Protein AF-A0A4Y7QBB5-F1 (afdb_monomer_lite)

InterPro domains:
  IPR055507 Domain of unknown function DUF7079 [PF23296] (6-116)

Secondary structure (DSSP, 8-state):
-PPPHHHHHHHHHHHGGGT-SS--HHHHHHHHHHHTTS---HHHHHHIIIIIIHHHHTHHHHS--------HHHHHHHHHHHHH-S-HHHHHHHHHHHHHHHGGGTHHHHHHHHHHHHHHHHHHHHHHHHHHHHHHHHHHHHHHHHTT---------PPP-----HHHHHHHHHHH-TT--------S-----------------

Organism: NCBI:txid50990

Foldseek 3Di:
DQDDPLVLQLLLLLLVLLLDLDDDPVNLCVSLVSNLVGPDDLVVSVVCSQQQRCVVRVVSVVDVDNDDPDDSVVSSVSSVCLVPDPPVPVSVVVSVVVCVVRVVSRVVSSVSSVVSNVVVVVVVVVVVVVVVVVVVVVVVVVVVVVVPDDDDDDDDDDDDDDDDDVVVVVVVVVVPDDDDPDPPDDDPDDDDDDDDDDDDDDDDD

pLDDT: mean 77.14, std 21.83, range [27.36, 97.38]

Sequence (205 aa):
MPFTPEERTAYLKLSCLFLDNEMDDIDFKAIVYRLSGVNIPIARMDDMLRYDVFPLLFINFLVTVGMDAFHEEWLIEKIEARVSSPPWFLRRVLEALVWWYFADLVRPEWEEVKRRLALRHLQVTGSDIISLWLLTFVRNYSKRWNAGTGSSSSEHKSCFVFSFDSSQVIREAATHSRTLTVLVEKSQYPPLRRIFCDWSLERLS

Radius of gyration: 26.52 Å; chains: 1; bounding box: 54×46×82 Å

Structure (mmCIF, N/CA/C/O backbone):
data_AF-A0A4Y7QBB5-F1
#
_entry.id   AF-A0A4Y7QBB5-F1
#
loop_
_atom_site.group_PDB
_atom_site.id
_atom_site.type_symbol
_atom_site.label_atom_id
_atom_site.label_alt_id
_atom_site.label_comp_id
_atom_site.label_asym_id
_atom_site.label_entity_id
_atom_site.label_seq_id
_atom_site.pdbx_PDB_ins_code
_atom_site.Cartn_x
_atom_site.Cartn_y
_atom_site.Cartn_z
_atom_site.occupancy
_atom_site.B_iso_or_equiv
_atom_site.auth_seq_id
_atom_site.auth_comp_id
_atom_site.auth_asym_id
_atom_site.auth_atom_id
_atom_site.pdbx_PDB_model_num
ATOM 1 N N . MET A 1 1 ? -8.550 15.515 -11.265 1.00 71.94 1 MET A N 1
ATOM 2 C CA . MET A 1 1 ? -8.837 15.982 -9.893 1.00 71.94 1 MET A CA 1
ATOM 3 C C . MET A 1 1 ? -7.574 15.758 -9.093 1.00 71.94 1 MET A C 1
ATOM 5 O O . MET A 1 1 ? -7.050 14.656 -9.206 1.00 71.94 1 MET A O 1
ATOM 9 N N . PRO A 1 2 ? -7.086 16.761 -8.351 1.00 87.06 2 PRO A N 1
ATOM 10 C CA . PRO A 1 2 ? -5.899 16.593 -7.523 1.00 87.06 2 PRO A CA 1
ATOM 11 C C . PRO A 1 2 ? -6.178 15.588 -6.401 1.00 87.06 2 PRO A C 1
ATOM 13 O O . PRO A 1 2 ? -7.265 15.603 -5.819 1.00 87.06 2 PRO A O 1
ATOM 16 N N . PHE A 1 3 ? -5.208 14.724 -6.099 1.00 92.25 3 PHE A N 1
ATOM 17 C CA . PHE A 1 3 ? -5.322 13.781 -4.984 1.00 92.25 3 PHE A CA 1
ATOM 18 C C . PHE A 1 3 ? -5.388 14.491 -3.639 1.00 92.25 3 PHE A C 1
ATOM 20 O O . PHE A 1 3 ? -4.714 15.501 -3.410 1.00 92.25 3 PHE A O 1
ATOM 27 N N . THR A 1 4 ? -6.150 13.904 -2.723 1.00 95.31 4 THR A N 1
ATOM 28 C CA . THR A 1 4 ? -6.144 14.325 -1.323 1.00 95.31 4 THR A CA 1
ATOM 29 C C . THR A 1 4 ? -4.771 14.057 -0.682 1.00 95.31 4 THR A C 1
ATOM 31 O O . THR A 1 4 ? -4.036 13.167 -1.124 1.00 95.31 4 THR A O 1
ATOM 34 N N . PRO A 1 5 ? -4.390 14.794 0.380 1.00 95.19 5 PRO A N 1
ATOM 35 C CA . PRO A 1 5 ? -3.139 14.536 1.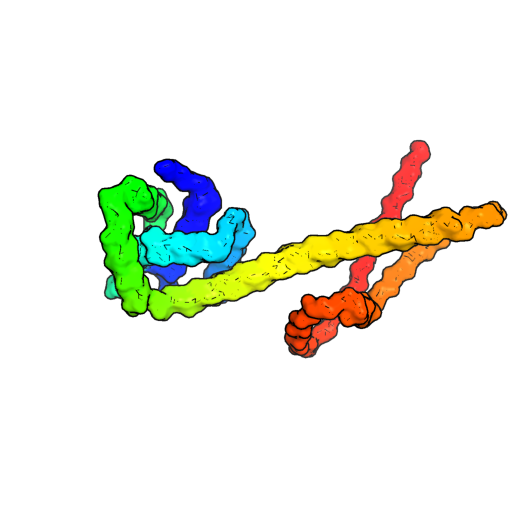101 1.00 95.19 5 PRO A CA 1
ATOM 36 C C . PRO A 1 5 ? -3.034 13.099 1.642 1.00 95.19 5 PRO A C 1
ATOM 38 O O . PRO A 1 5 ? -1.945 12.521 1.679 1.00 95.19 5 PRO A O 1
ATOM 41 N N . GLU A 1 6 ? -4.168 12.506 2.020 1.00 95.94 6 GLU A N 1
ATOM 42 C CA . GLU A 1 6 ? -4.250 11.124 2.501 1.00 95.94 6 GLU A CA 1
ATOM 43 C C . GLU A 1 6 ? -3.970 10.115 1.386 1.00 95.94 6 GLU A C 1
ATOM 45 O O . GLU A 1 6 ? -3.155 9.213 1.571 1.00 95.94 6 GLU A O 1
ATOM 50 N N . GLU A 1 7 ? -4.572 10.295 0.206 1.00 96.12 7 GLU A N 1
ATOM 51 C CA . GLU A 1 7 ? -4.303 9.443 -0.958 1.00 96.12 7 GLU A CA 1
ATOM 52 C C . GLU A 1 7 ? -2.841 9.526 -1.386 1.00 96.12 7 GLU A C 1
ATOM 54 O O . GLU A 1 7 ? -2.221 8.494 -1.629 1.00 96.12 7 GLU A O 1
ATOM 59 N N . ARG A 1 8 ? -2.258 10.734 -1.420 1.00 96.25 8 ARG A N 1
ATOM 60 C CA . ARG A 1 8 ? -0.826 10.917 -1.714 1.00 96.25 8 ARG A CA 1
ATOM 61 C C . ARG A 1 8 ? 0.042 10.138 -0.735 1.00 96.25 8 ARG A C 1
ATOM 63 O O . ARG A 1 8 ? 0.932 9.404 -1.152 1.00 96.25 8 ARG A O 1
ATOM 70 N N . THR A 1 9 ? -0.258 10.248 0.558 1.00 96.12 9 THR A N 1
ATOM 71 C CA . THR A 1 9 ? 0.455 9.500 1.599 1.00 96.12 9 THR A CA 1
ATOM 72 C C . THR A 1 9 ? 0.315 7.994 1.385 1.00 96.12 9 THR A C 1
ATOM 74 O O . THR A 1 9 ? 1.310 7.277 1.449 1.00 96.12 9 THR A O 1
ATOM 77 N N . ALA A 1 10 ? -0.889 7.506 1.085 1.00 97.06 10 ALA A N 1
ATOM 78 C CA . ALA A 1 10 ? -1.120 6.092 0.822 1.00 97.06 10 ALA A CA 1
ATOM 79 C C . ALA A 1 10 ? -0.351 5.599 -0.412 1.00 97.06 10 ALA A C 1
ATOM 81 O O . ALA A 1 10 ? 0.327 4.581 -0.311 1.00 97.06 10 ALA A O 1
ATOM 82 N N . TYR A 1 11 ? -0.364 6.332 -1.530 1.00 96.75 11 TYR A N 1
ATOM 83 C CA . TYR A 1 11 ? 0.408 5.967 -2.723 1.00 96.75 11 TYR A CA 1
ATOM 84 C C . TYR A 1 11 ? 1.905 5.852 -2.430 1.00 96.75 11 TYR A C 1
ATOM 86 O O . TYR A 1 11 ? 2.507 4.840 -2.781 1.00 96.75 11 TYR A O 1
ATOM 94 N N . LEU A 1 12 ? 2.483 6.831 -1.723 1.00 95.31 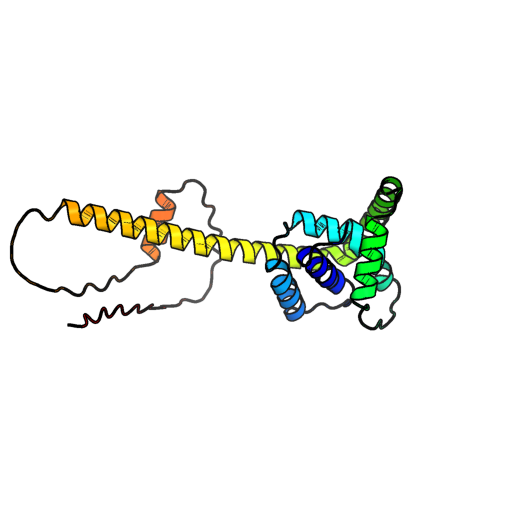12 LEU A N 1
ATOM 95 C CA . LEU A 1 12 ? 3.904 6.817 -1.361 1.00 95.31 12 LEU A CA 1
ATOM 96 C C . LEU A 1 12 ? 4.276 5.640 -0.450 1.00 95.31 12 LEU A C 1
ATOM 98 O O . LEU A 1 12 ? 5.400 5.149 -0.499 1.00 95.31 12 LEU A O 1
ATOM 102 N N . LYS A 1 13 ? 3.363 5.184 0.414 1.00 95.19 13 LYS A N 1
ATOM 103 C CA . LYS A 1 13 ? 3.627 4.034 1.296 1.00 95.19 13 LYS A CA 1
ATOM 104 C C . LYS A 1 13 ? 3.359 2.697 0.640 1.00 95.19 13 LYS A C 1
ATOM 106 O O . LYS A 1 13 ? 4.089 1.753 0.918 1.00 95.19 13 LYS A O 1
ATOM 111 N N . LEU A 1 14 ? 2.400 2.628 -0.274 1.00 96.12 14 LEU A N 1
ATOM 112 C CA . LEU A 1 14 ? 2.205 1.454 -1.116 1.00 96.12 14 LEU A CA 1
ATOM 113 C C . LEU A 1 14 ? 3.382 1.258 -2.080 1.00 96.12 14 LEU A C 1
ATOM 115 O O . LEU A 1 14 ? 3.780 0.123 -2.312 1.00 96.12 14 LEU A O 1
ATOM 119 N N . SER A 1 15 ? 3.999 2.331 -2.586 1.00 94.81 15 SER A N 1
ATOM 120 C CA . SER A 1 15 ? 5.188 2.212 -3.441 1.00 94.81 15 SER A CA 1
ATOM 121 C C . SER A 1 15 ? 6.431 1.701 -2.722 1.00 94.81 15 SER A C 1
ATOM 123 O O . SER A 1 15 ? 7.305 1.141 -3.376 1.00 94.81 15 SER A O 1
ATOM 125 N N . CYS A 1 16 ? 6.515 1.840 -1.393 1.00 92.81 16 CYS A N 1
ATOM 126 C CA . CYS A 1 16 ? 7.621 1.266 -0.621 1.00 92.81 16 CYS A CA 1
ATOM 127 C C . CYS A 1 16 ? 7.692 -0.264 -0.749 1.00 92.81 16 CYS A C 1
ATOM 129 O O . CYS A 1 16 ? 8.783 -0.807 -0.654 1.00 92.81 16 CYS A O 1
ATOM 131 N N . LEU A 1 17 ? 6.573 -0.936 -1.055 1.00 92.69 17 LEU A N 1
ATOM 132 C CA . LEU A 1 17 ? 6.527 -2.384 -1.305 1.00 92.69 17 LEU A CA 1
ATOM 133 C C . LEU A 1 17 ? 7.289 -2.820 -2.571 1.00 92.69 17 LEU A C 1
ATOM 135 O O . LEU A 1 17 ? 7.440 -4.008 -2.809 1.00 92.69 17 LEU A O 1
ATOM 139 N N . PHE A 1 18 ? 7.717 -1.872 -3.410 1.00 91.50 18 PHE A N 1
ATOM 140 C CA . PHE A 1 18 ? 8.401 -2.130 -4.683 1.00 91.50 18 PHE A CA 1
ATOM 141 C C . PHE A 1 18 ? 9.854 -1.650 -4.691 1.00 91.50 18 PHE A C 1
ATOM 143 O O . PHE A 1 18 ? 10.507 -1.714 -5.733 1.00 91.50 18 PHE A O 1
ATOM 150 N N . LEU A 1 19 ? 10.315 -1.060 -3.585 1.00 86.81 19 LEU A N 1
ATOM 151 C CA . LEU A 1 19 ? 11.674 -0.538 -3.455 1.00 86.81 19 LEU A CA 1
ATOM 152 C C . LEU A 1 19 ? 12.633 -1.585 -2.904 1.00 86.81 19 LEU A C 1
ATOM 154 O O . LEU A 1 19 ? 13.795 -1.595 -3.296 1.00 86.81 19 LEU A O 1
ATOM 158 N N . ASP A 1 20 ? 12.143 -2.445 -2.016 1.00 76.44 20 ASP A N 1
ATOM 159 C CA . ASP A 1 20 ? 12.957 -3.450 -1.356 1.00 76.44 20 ASP A CA 1
ATOM 160 C C . ASP A 1 20 ? 12.461 -4.852 -1.704 1.00 76.44 20 ASP A C 1
ATOM 162 O O . ASP A 1 20 ? 11.265 -5.133 -1.620 1.00 76.44 20 ASP A O 1
ATOM 166 N N . ASN A 1 21 ? 13.387 -5.721 -2.100 1.00 71.94 21 ASN A N 1
ATOM 167 C CA . ASN A 1 21 ? 13.100 -7.140 -2.299 1.00 71.94 21 ASN A CA 1
ATOM 168 C C . ASN A 1 21 ? 13.172 -7.916 -0.972 1.00 71.94 21 ASN A C 1
ATOM 170 O O . ASN A 1 21 ? 12.723 -9.058 -0.916 1.00 71.94 21 ASN A O 1
ATOM 174 N N . GLU A 1 22 ? 13.723 -7.318 0.089 1.00 83.50 22 GLU A N 1
ATOM 175 C CA . GLU A 1 22 ? 13.885 -7.931 1.407 1.00 83.50 22 GLU A CA 1
ATOM 176 C C . GLU A 1 22 ? 13.320 -7.013 2.498 1.00 83.50 22 GLU A C 1
ATOM 178 O O . GLU A 1 22 ? 14.046 -6.457 3.315 1.00 83.50 22 GLU A O 1
ATOM 183 N N . MET A 1 23 ? 11.993 -6.866 2.534 1.00 90.06 23 MET A N 1
ATOM 184 C CA . MET A 1 23 ? 11.341 -6.121 3.612 1.00 90.06 23 MET A CA 1
ATOM 185 C C . MET A 1 23 ? 11.526 -6.803 4.968 1.00 90.06 23 MET A C 1
ATOM 187 O O . MET A 1 23 ? 11.131 -7.961 5.159 1.00 90.06 23 MET A O 1
ATOM 191 N N . ASP A 1 24 ? 12.031 -6.052 5.944 1.00 94.00 24 ASP A N 1
ATOM 192 C CA . ASP A 1 24 ? 12.165 -6.534 7.307 1.00 94.00 24 ASP A CA 1
ATOM 193 C C . ASP A 1 24 ? 10.925 -6.230 8.172 1.00 94.00 24 ASP A C 1
ATOM 195 O O . ASP A 1 24 ? 9.936 -5.588 7.793 1.00 94.00 24 ASP A O 1
ATOM 199 N N . ASP A 1 25 ? 10.965 -6.724 9.405 1.00 95.19 25 ASP A N 1
ATOM 200 C CA . ASP A 1 25 ? 9.868 -6.587 10.353 1.00 95.19 25 ASP A CA 1
ATOM 201 C C . ASP A 1 25 ? 9.635 -5.127 10.809 1.00 95.19 25 ASP A C 1
ATOM 203 O O . ASP A 1 25 ? 8.532 -4.773 11.256 1.00 95.19 25 ASP A O 1
ATOM 207 N N . ILE A 1 26 ? 10.671 -4.286 10.715 1.00 94.62 26 ILE A N 1
ATOM 208 C CA . ILE A 1 26 ? 10.663 -2.853 11.024 1.00 94.62 26 ILE A CA 1
ATOM 209 C C . ILE A 1 26 ? 9.994 -2.091 9.876 1.00 94.62 26 ILE A C 1
ATOM 211 O O . ILE A 1 26 ? 9.126 -1.253 10.146 1.00 94.62 26 ILE A O 1
ATOM 215 N N . ASP A 1 27 ? 10.290 -2.437 8.626 1.00 93.88 27 ASP A N 1
ATOM 216 C CA . ASP A 1 27 ? 9.687 -1.859 7.426 1.00 93.88 27 ASP A CA 1
ATOM 217 C C . ASP A 1 27 ? 8.183 -2.101 7.402 1.00 93.88 27 ASP A C 1
ATOM 219 O O . ASP A 1 27 ? 7.392 -1.158 7.277 1.00 93.88 27 ASP A O 1
ATOM 223 N N . PHE A 1 28 ? 7.753 -3.342 7.654 1.00 95.25 28 PHE A N 1
ATOM 224 C CA . PHE A 1 28 ? 6.331 -3.659 7.778 1.00 95.25 28 PHE A CA 1
ATOM 225 C C . PHE A 1 28 ? 5.653 -2.821 8.864 1.00 95.25 28 PHE A C 1
ATOM 227 O O . PHE A 1 28 ? 4.558 -2.295 8.654 1.00 95.25 28 PHE A O 1
ATOM 234 N N . LYS A 1 29 ? 6.285 -2.663 10.036 1.00 95.31 29 LYS A N 1
ATOM 235 C CA . LYS A 1 29 ? 5.738 -1.824 11.116 1.00 95.31 29 LYS A CA 1
ATOM 236 C C . LYS A 1 29 ? 5.651 -0.362 10.694 1.00 95.31 29 LYS A C 1
ATOM 238 O O . LYS A 1 29 ? 4.644 0.276 10.992 1.00 95.31 29 LYS A O 1
ATOM 243 N N . ALA A 1 30 ? 6.653 0.162 9.996 1.00 94.88 30 ALA A N 1
ATOM 244 C CA . ALA A 1 30 ? 6.665 1.538 9.519 1.00 94.88 30 ALA A CA 1
ATOM 245 C C . ALA A 1 30 ? 5.570 1.790 8.469 1.00 94.88 30 ALA A C 1
ATOM 247 O O . ALA A 1 30 ? 4.848 2.787 8.570 1.00 94.88 30 ALA A O 1
ATOM 248 N N . ILE A 1 31 ? 5.394 0.880 7.505 1.00 95.69 31 ILE A N 1
ATOM 249 C CA . ILE A 1 31 ? 4.347 0.970 6.477 1.00 95.69 31 ILE A CA 1
ATOM 250 C C . ILE A 1 31 ? 2.964 0.892 7.120 1.00 95.69 31 ILE A C 1
ATOM 252 O O . ILE A 1 31 ? 2.152 1.798 6.933 1.00 95.69 31 ILE A O 1
ATOM 256 N N . VAL A 1 32 ? 2.712 -0.128 7.945 1.00 96.56 32 VAL A N 1
ATOM 257 C CA . VAL A 1 32 ? 1.440 -0.294 8.668 1.00 96.56 32 VAL A CA 1
ATOM 258 C C . VAL A 1 32 ? 1.164 0.915 9.555 1.00 96.56 32 VAL A C 1
ATOM 260 O O . VAL A 1 32 ? 0.023 1.375 9.634 1.00 96.56 32 VAL A O 1
ATOM 263 N N . TYR A 1 33 ? 2.198 1.458 10.206 1.00 95.44 33 TYR A N 1
ATOM 264 C CA . TYR A 1 33 ? 2.032 2.595 11.094 1.00 95.44 33 TYR A CA 1
ATOM 265 C C . TYR A 1 33 ? 1.494 3.820 10.361 1.00 95.44 33 TYR A C 1
ATOM 267 O O . TYR A 1 33 ? 0.576 4.480 10.851 1.00 95.44 33 TYR A O 1
ATOM 275 N N . ARG A 1 34 ? 2.061 4.101 9.185 1.00 95.19 34 ARG A N 1
ATOM 276 C CA . ARG A 1 34 ? 1.678 5.244 8.356 1.00 95.19 34 ARG A CA 1
ATOM 277 C C . ARG A 1 34 ? 0.353 5.006 7.634 1.00 95.19 34 ARG A C 1
ATOM 279 O O . ARG A 1 34 ? -0.469 5.915 7.592 1.00 95.19 34 ARG A O 1
ATOM 286 N N . LEU A 1 35 ? 0.113 3.794 7.130 1.00 96.19 35 LEU A N 1
ATOM 287 C CA . LEU A 1 35 ? -1.137 3.445 6.448 1.00 96.19 35 LEU A CA 1
ATOM 288 C C . LEU A 1 35 ? -2.343 3.440 7.387 1.00 96.19 35 LEU A C 1
ATOM 290 O O . LEU A 1 35 ? -3.425 3.831 6.976 1.00 96.19 35 LEU A O 1
ATOM 294 N N . SER A 1 36 ? -2.197 3.076 8.661 1.00 95.25 36 SER A N 1
ATOM 295 C CA . SER A 1 36 ? -3.348 3.156 9.569 1.00 95.25 36 SER A CA 1
ATOM 296 C C . SER A 1 36 ? -3.687 4.591 9.999 1.00 95.25 36 SER A C 1
ATOM 298 O O . SER A 1 36 ? -4.650 4.785 10.735 1.00 95.25 36 SER A O 1
ATOM 300 N N . GLY A 1 37 ? -2.836 5.567 9.670 1.00 93.62 37 GLY A N 1
ATOM 301 C CA . GLY A 1 37 ? -3.086 6.982 9.936 1.00 93.62 37 GLY A CA 1
ATOM 302 C C . GLY A 1 37 ? -3.953 7.644 8.866 1.00 93.62 37 GLY A C 1
ATOM 303 O O . GLY A 1 37 ? -4.459 8.735 9.107 1.00 93.62 37 GLY A O 1
ATOM 304 N N . VAL A 1 38 ? -4.129 7.003 7.705 1.00 95.00 38 VAL A N 1
ATOM 305 C CA . VAL A 1 38 ? -5.000 7.501 6.635 1.00 95.00 38 VAL A CA 1
ATOM 306 C C . VAL A 1 38 ? -6.395 6.897 6.762 1.00 95.00 38 VAL A C 1
ATOM 308 O O . VAL A 1 38 ? -6.545 5.726 7.115 1.00 95.00 38 VAL A O 1
ATOM 311 N N . ASN A 1 39 ? -7.435 7.672 6.453 1.00 94.56 39 ASN A N 1
ATOM 312 C CA . ASN A 1 39 ? -8.819 7.216 6.550 1.00 94.56 39 ASN A CA 1
ATOM 313 C C . ASN A 1 39 ? -9.267 6.534 5.246 1.00 94.56 39 ASN A C 1
ATOM 315 O O . ASN A 1 39 ? -10.267 6.903 4.629 1.00 94.56 39 ASN A O 1
ATOM 319 N N . ILE A 1 40 ? -8.490 5.545 4.797 1.00 95.69 40 ILE A N 1
ATOM 320 C CA . ILE A 1 40 ? -8.724 4.826 3.541 1.00 95.69 40 ILE A CA 1
ATOM 321 C C . ILE A 1 40 ? -9.018 3.351 3.854 1.00 95.69 40 ILE A C 1
ATOM 323 O O . ILE A 1 40 ? -8.228 2.700 4.536 1.00 95.69 40 ILE A O 1
ATOM 327 N N . PRO A 1 41 ? -10.132 2.779 3.359 1.00 95.94 41 PRO A N 1
ATOM 328 C CA . PRO A 1 41 ? -10.420 1.361 3.545 1.00 95.94 41 PRO A CA 1
ATOM 329 C C . PRO A 1 41 ? -9.353 0.467 2.901 1.00 95.94 41 PRO A C 1
ATOM 331 O O . PRO A 1 41 ? -8.900 0.746 1.792 1.00 95.94 41 PRO A O 1
ATOM 334 N N . ILE A 1 42 ? -9.042 -0.674 3.525 1.00 96.56 42 ILE A N 1
ATOM 335 C CA . ILE A 1 42 ? -8.075 -1.655 2.990 1.00 96.56 42 ILE A CA 1
ATOM 336 C C . ILE A 1 42 ? -8.431 -2.076 1.554 1.00 96.56 42 ILE A C 1
ATOM 338 O O . ILE A 1 42 ? -7.551 -2.167 0.706 1.00 96.56 42 ILE A O 1
ATOM 342 N N . ALA A 1 43 ? -9.720 -2.260 1.246 1.00 96.44 43 ALA A N 1
ATOM 343 C CA . ALA A 1 43 ? -10.175 -2.589 -0.108 1.00 96.44 43 ALA A CA 1
ATOM 344 C C . ALA A 1 43 ? -9.815 -1.503 -1.139 1.00 96.44 43 ALA A C 1
ATOM 346 O O . ALA A 1 43 ? -9.441 -1.811 -2.264 1.00 96.44 43 ALA A O 1
ATOM 347 N N . ARG A 1 44 ? -9.872 -0.224 -0.746 1.00 96.38 44 ARG A N 1
ATOM 348 C CA . ARG A 1 44 ? -9.471 0.883 -1.619 1.00 96.38 44 ARG A CA 1
ATOM 349 C C . ARG A 1 44 ? -7.954 0.926 -1.797 1.00 96.38 44 ARG A C 1
ATOM 351 O O . ARG A 1 44 ? -7.498 1.209 -2.899 1.00 96.38 44 ARG A O 1
ATOM 358 N N . MET A 1 45 ? -7.187 0.622 -0.748 1.00 97.38 45 MET A N 1
ATOM 359 C CA . MET A 1 45 ? -5.729 0.493 -0.851 1.00 97.38 45 MET A CA 1
ATOM 360 C C . MET A 1 45 ? -5.322 -0.653 -1.786 1.00 97.38 45 MET A C 1
ATOM 362 O O . MET A 1 45 ? -4.362 -0.501 -2.532 1.00 97.38 45 MET A O 1
ATOM 366 N N . ASP A 1 46 ? -6.067 -1.761 -1.786 1.00 96.56 46 ASP A N 1
ATOM 367 C CA . ASP A 1 46 ? -5.859 -2.890 -2.704 1.00 96.56 46 ASP A CA 1
ATOM 368 C C . ASP A 1 46 ? -6.040 -2.459 -4.169 1.00 96.56 46 ASP A C 1
ATOM 370 O O . ASP A 1 46 ? -5.172 -2.708 -5.005 1.00 96.56 46 ASP A O 1
ATOM 374 N N . ASP A 1 47 ? -7.104 -1.704 -4.463 1.00 95.38 47 ASP A N 1
ATOM 375 C CA . ASP A 1 47 ? -7.320 -1.128 -5.793 1.00 95.38 47 ASP A CA 1
ATOM 376 C C . ASP A 1 47 ? -6.199 -0.156 -6.195 1.00 95.38 47 ASP A C 1
ATOM 378 O O . ASP A 1 47 ? -5.714 -0.212 -7.327 1.00 95.38 47 ASP A O 1
ATOM 382 N N . MET A 1 48 ? -5.773 0.721 -5.278 1.00 96.25 48 MET A N 1
ATOM 383 C CA . MET A 1 48 ? -4.675 1.670 -5.514 1.00 96.25 48 MET A CA 1
ATOM 384 C C . MET A 1 48 ? -3.367 0.935 -5.817 1.00 96.25 48 MET A C 1
ATOM 386 O O . MET A 1 48 ? -2.659 1.269 -6.768 1.00 96.25 48 MET A O 1
ATOM 390 N N . LEU A 1 49 ? -3.056 -0.102 -5.037 1.00 96.56 49 LEU A N 1
ATOM 391 C CA . LEU A 1 49 ? -1.879 -0.931 -5.252 1.00 96.56 49 LEU A CA 1
ATOM 392 C C . LEU A 1 49 ? -1.933 -1.591 -6.633 1.00 96.56 49 LEU A C 1
ATOM 394 O O . LEU A 1 49 ? -0.977 -1.491 -7.397 1.00 96.56 49 LEU A O 1
ATOM 398 N N . ARG A 1 50 ? -3.060 -2.224 -6.965 1.00 95.56 50 ARG A N 1
ATOM 399 C CA . ARG A 1 50 ? -3.228 -3.035 -8.173 1.00 95.56 50 ARG A CA 1
ATOM 400 C C . ARG A 1 50 ? -3.256 -2.224 -9.466 1.00 95.56 50 ARG A C 1
ATOM 402 O O . ARG A 1 50 ? -2.638 -2.633 -10.447 1.00 95.56 50 ARG A O 1
ATOM 409 N N . TYR A 1 51 ? -4.019 -1.134 -9.504 1.00 94.06 51 TYR A N 1
ATOM 410 C CA . TYR A 1 51 ? -4.293 -0.408 -10.749 1.00 94.06 51 TYR A CA 1
ATOM 411 C C . TYR A 1 51 ? -3.417 0.830 -10.933 1.00 94.06 51 TYR A C 1
ATOM 413 O O . TYR A 1 51 ? -3.133 1.207 -12.069 1.00 94.06 51 TYR A O 1
ATOM 421 N N . ASP A 1 52 ? -2.954 1.442 -9.844 1.00 94.94 52 ASP A N 1
ATOM 422 C CA . ASP A 1 52 ? -2.268 2.730 -9.921 1.00 94.94 52 ASP A CA 1
ATOM 423 C C . ASP A 1 52 ? -0.755 2.577 -9.691 1.00 94.94 52 ASP A C 1
ATOM 425 O O . ASP A 1 52 ? 0.047 3.029 -10.514 1.00 94.94 52 ASP A O 1
ATOM 429 N N . VAL A 1 53 ? -0.357 1.889 -8.614 1.00 95.56 53 VAL A N 1
ATOM 430 C CA . VAL A 1 53 ? 1.053 1.761 -8.197 1.00 95.56 53 VAL A CA 1
ATOM 431 C C . VAL A 1 53 ? 1.774 0.641 -8.945 1.00 95.56 53 VAL A C 1
ATOM 433 O O . VAL A 1 53 ? 2.807 0.874 -9.577 1.00 95.56 53 VAL A O 1
ATOM 436 N N . PHE A 1 54 ? 1.227 -0.575 -8.916 1.00 95.06 54 PHE A N 1
ATOM 437 C CA . PHE A 1 54 ? 1.864 -1.757 -9.488 1.00 95.06 54 PHE A CA 1
ATOM 438 C C . PHE A 1 54 ? 2.252 -1.568 -10.963 1.00 95.06 54 PHE A C 1
ATOM 440 O O . PHE A 1 54 ? 3.406 -1.814 -11.312 1.00 95.06 54 PHE A O 1
ATOM 447 N N . PRO A 1 55 ? 1.382 -1.041 -11.845 1.00 94.06 55 PRO A N 1
ATOM 448 C CA . PRO A 1 55 ? 1.731 -0.878 -13.252 1.00 94.06 55 PRO A CA 1
ATOM 449 C C . PRO A 1 55 ? 2.829 0.160 -13.533 1.00 94.06 55 PRO A C 1
ATOM 451 O O . PRO A 1 55 ? 3.250 0.287 -14.685 1.00 94.06 55 PRO A O 1
ATOM 454 N N . LEU A 1 56 ? 3.217 0.982 -12.552 1.00 92.94 56 LEU A N 1
ATOM 455 C CA . LEU A 1 56 ? 4.368 1.888 -12.647 1.00 92.94 56 LEU A CA 1
ATOM 456 C C . LEU A 1 56 ? 5.653 1.219 -12.165 1.00 92.94 56 LEU A C 1
ATOM 458 O O . LEU A 1 56 ? 6.708 1.470 -12.739 1.00 92.94 56 LEU A O 1
ATOM 462 N N . LEU A 1 57 ? 5.553 0.391 -11.126 1.00 92.69 57 LEU A N 1
ATOM 463 C CA . LEU A 1 57 ? 6.705 -0.073 -10.357 1.00 92.69 57 LEU A CA 1
ATOM 464 C C . LEU A 1 57 ? 7.044 -1.552 -10.567 1.00 92.69 57 LEU A C 1
ATOM 466 O O . LEU A 1 57 ? 8.110 -1.985 -10.152 1.00 92.69 57 LEU A O 1
ATOM 470 N N . PHE A 1 58 ? 6.208 -2.338 -11.257 1.00 90.44 58 PHE A N 1
ATOM 471 C CA . PHE A 1 58 ? 6.491 -3.764 -11.478 1.00 90.44 58 PHE A CA 1
ATOM 472 C C . PHE A 1 58 ? 7.804 -4.010 -12.242 1.00 90.44 58 PHE A C 1
ATOM 474 O O . PHE A 1 58 ? 8.419 -5.062 -12.095 1.00 90.44 58 PHE A O 1
ATOM 481 N N . ILE A 1 59 ? 8.249 -3.035 -13.044 1.00 87.44 59 ILE A N 1
ATOM 482 C CA . ILE A 1 59 ? 9.520 -3.106 -13.775 1.00 87.44 59 ILE A CA 1
ATOM 483 C C . ILE A 1 59 ? 10.711 -3.166 -12.809 1.00 87.44 59 ILE A C 1
ATOM 485 O O . ILE A 1 59 ? 11.722 -3.770 -13.155 1.00 87.44 59 ILE A O 1
ATOM 489 N N . ASN A 1 60 ? 10.588 -2.636 -11.590 1.00 86.69 60 ASN A N 1
ATOM 490 C CA . ASN A 1 60 ? 11.649 -2.708 -10.581 1.00 86.69 60 ASN A CA 1
ATOM 491 C C . ASN A 1 60 ? 11.943 -4.146 -10.151 1.00 86.69 60 ASN A C 1
ATOM 493 O O . ASN A 1 60 ? 13.083 -4.470 -9.852 1.00 86.69 60 ASN A O 1
ATOM 497 N N . PHE A 1 61 ? 10.943 -5.031 -10.180 1.00 83.81 61 PHE A N 1
ATOM 498 C CA . PHE A 1 61 ? 11.176 -6.454 -9.928 1.00 83.81 61 PHE A CA 1
ATOM 499 C C . PHE A 1 61 ? 11.915 -7.134 -11.082 1.00 83.81 61 PHE A C 1
ATOM 501 O O . PHE A 1 61 ? 12.627 -8.112 -10.879 1.00 83.81 61 PHE A O 1
ATOM 508 N N . LEU A 1 62 ? 11.729 -6.639 -12.309 1.00 82.50 62 LEU A N 1
ATOM 509 C CA . LEU A 1 62 ? 12.318 -7.230 -13.511 1.00 82.50 62 LEU A CA 1
ATOM 510 C C . LEU A 1 62 ? 13.744 -6.760 -13.758 1.00 82.50 62 LEU A C 1
ATOM 512 O O . LEU A 1 62 ? 14.552 -7.497 -14.322 1.00 82.50 62 LEU A O 1
ATOM 516 N N . VAL A 1 63 ? 14.042 -5.524 -13.382 1.00 81.06 63 VAL A N 1
ATOM 517 C CA . VAL A 1 63 ? 15.353 -4.937 -13.585 1.00 81.06 63 VAL A CA 1
ATOM 518 C C . VAL A 1 63 ? 15.975 -4.762 -12.215 1.00 81.06 63 VAL A C 1
ATOM 520 O O . VAL A 1 63 ? 15.548 -3.901 -11.455 1.00 81.06 63 VAL A O 1
ATOM 523 N N . THR A 1 64 ? 17.010 -5.553 -11.923 1.00 67.69 64 THR A N 1
ATOM 524 C CA . THR A 1 64 ? 17.868 -5.437 -10.731 1.00 67.69 64 THR A CA 1
ATOM 525 C C . THR A 1 64 ? 18.708 -4.155 -10.791 1.00 67.69 64 THR A C 1
ATOM 527 O O . THR A 1 64 ? 19.931 -4.170 -10.669 1.00 67.69 64 THR A O 1
ATOM 530 N N . VAL A 1 65 ? 18.078 -3.020 -11.080 1.00 57.19 65 VAL A N 1
ATOM 531 C CA . VAL A 1 65 ? 18.707 -1.724 -10.892 1.00 57.19 65 VAL A CA 1
ATOM 532 C C . VAL A 1 65 ? 18.736 -1.540 -9.388 1.00 57.19 65 VAL A C 1
ATOM 534 O O . VAL A 1 65 ? 17.688 -1.627 -8.752 1.00 57.19 65 VAL A O 1
ATOM 537 N N . GLY A 1 66 ? 19.919 -1.311 -8.817 1.00 55.28 66 GLY A N 1
ATOM 538 C CA . GLY A 1 66 ? 20.064 -0.791 -7.456 1.00 55.28 66 GLY A CA 1
ATOM 539 C C . GLY A 1 66 ? 19.499 0.625 -7.411 1.00 55.28 66 GLY A C 1
ATOM 540 O O . GLY A 1 66 ? 20.253 1.591 -7.378 1.00 55.28 66 GLY A O 1
ATOM 541 N N . MET A 1 67 ? 18.186 0.730 -7.600 1.00 53.59 67 MET A N 1
ATOM 542 C CA . MET A 1 67 ? 17.502 1.950 -7.967 1.00 53.59 67 MET A CA 1
ATOM 543 C C . MET A 1 67 ? 17.399 2.813 -6.720 1.00 53.59 67 MET A C 1
ATOM 545 O O . MET A 1 67 ? 16.785 2.421 -5.728 1.00 53.59 67 MET A O 1
ATOM 549 N N . ASP A 1 68 ? 18.019 3.988 -6.795 1.00 60.22 68 ASP A N 1
ATOM 550 C CA . ASP A 1 68 ? 17.768 5.086 -5.876 1.00 60.22 68 ASP A CA 1
ATOM 551 C C . ASP A 1 68 ? 16.254 5.264 -5.703 1.00 60.22 68 ASP A C 1
ATOM 553 O O . ASP A 1 68 ? 15.488 5.173 -6.669 1.00 60.22 68 ASP A O 1
ATOM 557 N N . ALA A 1 69 ? 15.827 5.487 -4.459 1.00 67.44 69 ALA A N 1
ATOM 558 C CA . ALA A 1 69 ? 14.432 5.705 -4.102 1.00 67.44 69 ALA A CA 1
ATOM 559 C C . ALA A 1 69 ? 13.737 6.641 -5.109 1.00 67.44 69 ALA A C 1
ATOM 561 O O . ALA A 1 69 ? 14.262 7.707 -5.438 1.00 67.44 69 ALA A O 1
ATOM 562 N N . PHE A 1 70 ? 12.556 6.251 -5.607 1.00 80.44 70 PHE A N 1
ATOM 563 C CA . PHE A 1 70 ? 11.781 7.089 -6.527 1.00 80.44 70 PHE A CA 1
ATOM 564 C C . PHE A 1 70 ? 11.605 8.492 -5.948 1.00 80.44 70 PHE A C 1
ATOM 566 O O . PHE A 1 70 ? 11.235 8.640 -4.783 1.00 80.44 70 PHE A O 1
ATOM 573 N N . HIS A 1 71 ? 11.803 9.522 -6.773 1.00 90.12 71 HIS A N 1
ATOM 574 C CA . HIS A 1 71 ? 11.402 10.875 -6.401 1.00 90.12 71 HIS A CA 1
ATOM 575 C C . HIS A 1 71 ? 9.889 10.892 -6.140 1.00 90.12 71 HIS A C 1
ATOM 577 O O . HIS A 1 71 ? 9.097 10.555 -7.028 1.00 90.12 71 HIS A O 1
ATOM 583 N N . GLU A 1 72 ? 9.494 11.260 -4.920 1.00 93.25 72 GLU A N 1
ATOM 584 C CA . GLU A 1 72 ? 8.104 11.201 -4.452 1.00 93.25 72 GLU A CA 1
ATOM 585 C C . GLU A 1 72 ? 7.171 12.004 -5.372 1.00 93.25 72 GLU A C 1
ATOM 587 O O . GLU A 1 72 ? 6.097 11.534 -5.754 1.00 93.25 72 GLU A O 1
ATOM 592 N N . GLU A 1 73 ? 7.611 13.184 -5.809 1.00 94.25 73 GLU A N 1
ATOM 593 C CA . GLU A 1 73 ? 6.864 14.071 -6.700 1.00 94.25 73 GLU A CA 1
ATOM 594 C C . GLU A 1 73 ? 6.655 13.448 -8.080 1.00 94.25 73 GLU A C 1
ATOM 596 O O . GLU A 1 73 ? 5.549 13.505 -8.620 1.00 94.25 73 GLU A O 1
ATOM 601 N N . TRP A 1 74 ? 7.691 12.803 -8.625 1.00 93.69 74 TRP A N 1
ATOM 602 C CA . TRP A 1 74 ? 7.612 12.130 -9.921 1.00 93.69 74 TRP A CA 1
ATOM 603 C C . TRP A 1 74 ? 6.598 10.989 -9.882 1.00 93.69 74 TRP A C 1
ATOM 605 O O . TRP A 1 74 ? 5.790 10.842 -10.801 1.00 93.69 74 TRP A O 1
ATOM 615 N N . LEU A 1 75 ? 6.603 10.194 -8.808 1.00 94.12 75 LEU A N 1
ATOM 616 C CA . LEU A 1 75 ? 5.669 9.083 -8.663 1.00 94.12 75 LEU A CA 1
ATOM 617 C C . LEU A 1 75 ? 4.221 9.585 -8.602 1.00 94.12 75 LEU A C 1
ATOM 619 O O . LEU A 1 75 ? 3.362 9.071 -9.320 1.00 94.12 75 LEU A O 1
ATOM 623 N N . ILE A 1 76 ? 3.954 10.608 -7.787 1.00 96.00 76 ILE A N 1
ATOM 624 C CA . ILE A 1 76 ? 2.612 11.188 -7.659 1.00 96.00 76 ILE A CA 1
ATOM 625 C C . ILE A 1 76 ? 2.146 11.805 -8.980 1.00 96.00 76 ILE A C 1
ATOM 627 O O . ILE A 1 76 ? 1.013 11.550 -9.389 1.00 96.00 76 ILE A O 1
ATOM 631 N N . GLU A 1 77 ? 3.009 12.544 -9.682 1.00 95.12 77 GLU A N 1
ATOM 632 C CA . GLU A 1 77 ? 2.692 13.115 -10.996 1.00 95.12 77 GLU A CA 1
ATOM 633 C C . GLU A 1 77 ? 2.335 12.016 -12.005 1.00 95.12 77 GLU A C 1
ATOM 635 O O . GLU A 1 77 ? 1.342 12.122 -12.730 1.00 95.12 77 GLU A O 1
ATOM 640 N N . LYS A 1 78 ? 3.098 10.915 -12.029 1.00 94.69 78 LYS A N 1
ATOM 641 C CA . LYS A 1 78 ? 2.808 9.780 -12.911 1.00 94.69 78 LYS A CA 1
ATOM 642 C C . LYS A 1 78 ? 1.484 9.120 -12.566 1.00 94.69 78 LYS A C 1
ATOM 644 O O . LYS A 1 78 ? 0.711 8.849 -13.483 1.00 94.69 78 LYS A O 1
ATOM 649 N N . ILE A 1 79 ? 1.195 8.878 -11.290 1.00 94.50 79 ILE A N 1
ATOM 650 C CA . ILE A 1 79 ? -0.088 8.304 -10.870 1.00 94.50 79 ILE A CA 1
ATOM 651 C C . ILE A 1 79 ? -1.241 9.241 -11.265 1.00 94.50 79 ILE A C 1
ATOM 653 O O . ILE A 1 79 ? -2.221 8.793 -11.858 1.00 94.50 79 ILE A O 1
ATOM 657 N N . GLU A 1 80 ? -1.109 10.548 -11.035 1.00 94.44 80 GLU A N 1
ATOM 658 C CA . GLU A 1 80 ? -2.140 11.535 -11.375 1.00 94.44 80 GLU A CA 1
ATOM 659 C C . GLU A 1 80 ? -2.385 11.607 -12.891 1.00 94.44 80 GLU A C 1
ATOM 661 O O . GLU A 1 80 ? -3.534 11.577 -13.348 1.00 94.44 80 GLU A O 1
ATOM 666 N N . ALA A 1 81 ? -1.317 11.599 -13.692 1.00 93.38 81 ALA A N 1
ATOM 667 C CA . ALA A 1 81 ? -1.400 11.534 -15.148 1.00 93.38 81 ALA A CA 1
ATOM 668 C C . ALA A 1 81 ? -2.057 10.229 -15.632 1.00 93.38 81 ALA A C 1
ATOM 670 O O . ALA A 1 81 ? -2.821 10.238 -16.598 1.00 93.38 81 ALA A O 1
ATOM 671 N N . ARG A 1 82 ? -1.807 9.095 -14.960 1.00 90.88 82 ARG A N 1
ATOM 672 C CA . ARG A 1 82 ? -2.449 7.814 -15.303 1.00 90.88 82 ARG A CA 1
ATOM 673 C C . ARG A 1 82 ? -3.942 7.831 -15.013 1.00 90.88 82 ARG A C 1
ATOM 675 O O . ARG A 1 82 ? -4.716 7.438 -15.882 1.00 90.88 82 ARG A O 1
ATOM 682 N N . VAL A 1 83 ? -4.326 8.280 -13.821 1.00 90.38 83 VAL A N 1
ATOM 683 C CA . VAL A 1 83 ? -5.722 8.301 -13.364 1.00 90.38 83 VAL A CA 1
ATOM 684 C C . VAL A 1 83 ? -6.560 9.295 -14.177 1.00 90.38 83 VAL A C 1
ATOM 686 O O . VAL A 1 83 ? -7.746 9.062 -14.400 1.00 90.38 83 VAL A O 1
ATOM 689 N N . SER A 1 84 ? -5.953 10.378 -14.670 1.00 91.06 84 SER A N 1
ATOM 690 C CA . SER A 1 84 ? -6.637 11.408 -15.465 1.00 91.06 84 SER A CA 1
ATOM 691 C C . SER A 1 84 ? -6.727 11.123 -16.973 1.00 91.06 84 SER A C 1
ATOM 693 O O . SER A 1 84 ? -7.460 11.827 -17.668 1.00 91.06 84 SER A O 1
ATOM 695 N N . SER A 1 85 ? -6.034 10.104 -17.498 1.00 87.69 85 SER A N 1
ATOM 696 C CA . SER A 1 85 ? -5.921 9.858 -18.944 1.00 87.69 85 SER A CA 1
ATOM 697 C C . SER A 1 85 ? -6.890 8.769 -19.457 1.00 87.69 85 SER A C 1
ATOM 699 O O . SER A 1 85 ? -6.759 7.598 -19.087 1.00 87.69 85 SER A O 1
ATOM 701 N N . PRO A 1 86 ? -7.864 9.099 -20.331 1.00 83.56 86 PRO A N 1
ATOM 702 C CA . PRO A 1 86 ? -8.631 8.112 -21.096 1.00 83.56 86 PRO A CA 1
ATOM 703 C C . PRO A 1 86 ? -7.835 7.594 -22.318 1.00 83.56 86 PRO A C 1
ATOM 705 O O . PRO A 1 86 ? -7.036 8.349 -22.872 1.00 83.56 86 PRO A O 1
ATOM 708 N N . PRO A 1 87 ? -8.062 6.353 -22.807 1.00 81.38 87 PRO A N 1
ATOM 709 C CA . PRO A 1 87 ? -9.105 5.398 -22.421 1.00 81.38 87 PRO A CA 1
ATOM 710 C C . PRO A 1 87 ? -8.674 4.449 -21.287 1.00 81.38 87 PRO A C 1
ATOM 712 O O . PRO A 1 87 ? -7.865 3.539 -21.460 1.00 81.38 87 PRO A O 1
ATOM 715 N N . TRP A 1 88 ? -9.298 4.610 -20.123 1.00 83.19 88 TRP A N 1
ATOM 716 C CA . TRP A 1 88 ? -8.958 3.881 -18.898 1.00 83.19 88 TRP A CA 1
ATOM 717 C C . TRP A 1 88 ? -9.344 2.391 -18.929 1.00 83.19 88 TRP A C 1
ATOM 719 O O . TRP A 1 88 ? -8.742 1.588 -18.221 1.00 83.19 88 TRP A O 1
ATOM 729 N N . PHE A 1 89 ? -10.313 1.984 -19.757 1.00 86.56 89 PHE A N 1
ATOM 730 C CA . PHE A 1 89 ? -10.828 0.609 -19.752 1.00 86.56 89 PHE A CA 1
ATOM 731 C C . PHE A 1 89 ? -9.865 -0.415 -20.382 1.00 86.56 89 PHE A C 1
ATOM 733 O O . PHE A 1 89 ? -9.560 -1.419 -19.743 1.00 86.56 89 PHE A O 1
ATOM 740 N N . LEU A 1 90 ? -9.342 -0.166 -21.594 1.00 88.12 90 LEU A N 1
ATOM 741 C CA . LEU A 1 90 ? -8.388 -1.079 -22.257 1.00 88.12 90 LEU A CA 1
ATOM 742 C C . LEU A 1 90 ? -7.128 -1.245 -21.418 1.00 88.12 90 LEU A C 1
ATOM 744 O O . LEU A 1 90 ? -6.613 -2.347 -21.247 1.00 88.12 90 LEU A O 1
ATOM 748 N N . ARG A 1 91 ? -6.678 -0.125 -20.856 1.00 88.44 91 ARG A N 1
ATOM 749 C CA . ARG A 1 91 ? -5.547 -0.071 -19.949 1.00 88.44 91 ARG A CA 1
ATOM 750 C C . ARG A 1 91 ? -5.765 -0.972 -18.733 1.00 88.44 91 ARG A C 1
ATOM 752 O O . ARG A 1 91 ? -4.917 -1.814 -18.470 1.00 88.44 91 ARG A O 1
ATOM 759 N N . ARG A 1 92 ? -6.922 -0.875 -18.068 1.00 88.69 92 ARG A N 1
ATOM 760 C CA . ARG A 1 92 ? -7.256 -1.727 -16.915 1.00 88.69 92 ARG A CA 1
ATOM 761 C C . ARG A 1 92 ? -7.303 -3.211 -17.253 1.00 88.69 92 ARG A C 1
ATOM 763 O O . ARG A 1 92 ? -6.924 -4.020 -16.415 1.00 88.69 92 ARG A O 1
ATOM 770 N N . VAL A 1 93 ? -7.753 -3.582 -18.453 1.00 91.62 93 VAL A N 1
ATOM 771 C CA . VAL A 1 93 ? -7.746 -4.990 -18.886 1.00 91.62 93 VAL A CA 1
ATOM 772 C C . VAL A 1 93 ? -6.312 -5.500 -19.014 1.00 91.62 93 VAL A C 1
ATOM 774 O O . VAL A 1 93 ? -5.990 -6.549 -18.462 1.00 91.62 93 VAL A O 1
ATOM 777 N N . LEU A 1 94 ? -5.436 -4.746 -19.683 1.00 91.81 94 LEU A N 1
ATOM 778 C CA . LEU A 1 94 ? -4.022 -5.109 -19.800 1.00 91.81 94 LEU A CA 1
ATOM 779 C C . LEU A 1 94 ? -3.337 -5.147 -18.430 1.00 91.81 94 LEU A C 1
ATOM 781 O O . LEU A 1 94 ? -2.662 -6.118 -18.110 1.00 91.81 94 LEU A O 1
ATOM 785 N N . GLU A 1 95 ? -3.559 -4.140 -17.589 1.00 91.44 95 GLU A N 1
ATOM 786 C CA . GLU A 1 95 ? -3.017 -4.087 -16.227 1.00 91.44 95 GLU A CA 1
ATOM 787 C C . GLU A 1 95 ? -3.522 -5.244 -15.365 1.00 91.44 95 GLU A C 1
ATOM 789 O O . GLU A 1 95 ? -2.749 -5.808 -14.599 1.00 91.44 95 GLU A O 1
ATOM 794 N N . ALA A 1 96 ? -4.781 -5.663 -15.518 1.00 91.56 96 ALA A N 1
ATOM 795 C CA . ALA A 1 96 ? -5.305 -6.829 -14.819 1.00 91.56 96 ALA A CA 1
ATOM 796 C C . ALA A 1 96 ? -4.609 -8.129 -15.250 1.00 91.56 96 ALA A C 1
ATOM 798 O O . ALA A 1 96 ? -4.392 -8.988 -14.398 1.00 91.56 96 ALA A O 1
ATOM 799 N N . LEU A 1 97 ? -4.239 -8.267 -16.530 1.00 94.12 97 LEU A N 1
ATOM 800 C CA . LEU A 1 97 ? -3.468 -9.412 -17.027 1.00 94.12 97 LEU A CA 1
ATOM 801 C C . LEU A 1 97 ? -2.028 -9.394 -16.504 1.00 94.12 97 LEU A C 1
ATOM 803 O O . LEU A 1 97 ? -1.538 -10.421 -16.039 1.00 94.12 97 LEU A O 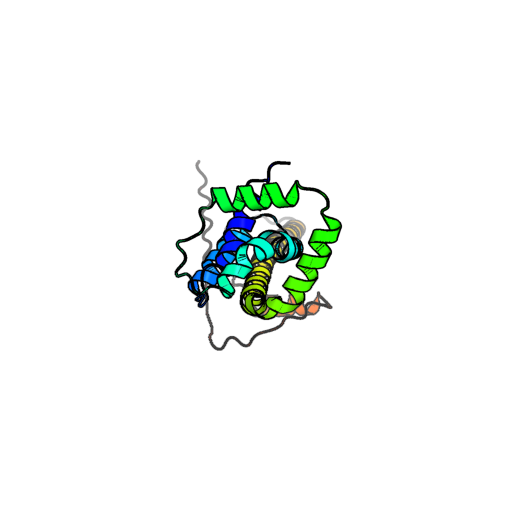1
ATOM 807 N N . VAL A 1 98 ? -1.368 -8.231 -16.532 1.00 93.50 98 VAL A N 1
ATOM 808 C CA . VAL A 1 98 ? -0.008 -8.075 -15.989 1.00 93.50 98 VAL A CA 1
ATOM 809 C C . VAL A 1 98 ? -0.010 -8.349 -14.485 1.00 93.50 98 VAL A C 1
ATOM 811 O O . VAL A 1 98 ? 0.823 -9.112 -14.007 1.00 93.50 98 VAL A O 1
ATOM 814 N N . TRP A 1 99 ? -0.983 -7.806 -13.748 1.00 94.62 99 TRP A N 1
ATOM 815 C CA . TRP A 1 99 ? -1.178 -8.115 -12.333 1.00 94.62 99 TRP A CA 1
ATOM 816 C C . TRP A 1 99 ? -1.393 -9.609 -12.122 1.00 94.62 99 TRP A C 1
ATOM 818 O O . TRP A 1 99 ? -0.736 -10.191 -11.278 1.00 94.62 99 TRP A O 1
ATOM 828 N N . TRP A 1 100 ? -2.264 -10.265 -12.889 1.00 95.19 100 TRP A N 1
ATOM 829 C CA . TRP A 1 100 ? -2.488 -11.704 -12.732 1.00 95.19 100 TRP A CA 1
ATOM 830 C C . TRP A 1 100 ? -1.198 -12.525 -12.891 1.00 95.19 100 TRP A C 1
ATOM 832 O O . TRP A 1 100 ? -0.996 -13.470 -12.137 1.00 95.19 100 TRP A O 1
ATOM 842 N N . TYR A 1 101 ? -0.312 -12.128 -13.808 1.00 94.75 101 TYR A N 1
ATOM 843 C CA . TYR A 1 101 ? 0.963 -12.808 -14.042 1.00 94.75 101 TYR A CA 1
ATOM 844 C C . TYR A 1 101 ? 2.020 -12.537 -12.957 1.00 94.75 101 TYR A C 1
ATOM 846 O O . TYR A 1 101 ? 2.788 -13.427 -12.610 1.00 94.75 101 TYR A O 1
ATOM 854 N N . PHE A 1 102 ? 2.071 -11.317 -12.416 1.00 93.69 102 PHE A N 1
ATOM 855 C CA . PHE A 1 102 ? 3.146 -10.862 -11.521 1.00 93.69 102 PHE A CA 1
ATOM 856 C C . PHE A 1 102 ? 2.717 -10.638 -10.066 1.00 93.69 102 PHE A C 1
ATOM 858 O O . PHE A 1 102 ? 3.561 -10.340 -9.225 1.00 93.69 102 PHE A O 1
ATOM 865 N N . ALA A 1 103 ? 1.431 -10.771 -9.739 1.00 91.81 103 ALA A N 1
ATOM 866 C CA . ALA A 1 103 ? 0.914 -10.505 -8.398 1.00 91.81 103 ALA A CA 1
ATOM 867 C C . ALA A 1 103 ? 1.588 -11.372 -7.341 1.00 91.81 103 ALA A C 1
ATOM 869 O O . ALA A 1 103 ? 1.722 -10.924 -6.211 1.00 91.81 103 ALA A O 1
ATOM 870 N N . ASP A 1 104 ? 2.022 -12.581 -7.693 1.00 93.56 104 ASP A N 1
ATOM 871 C CA . ASP A 1 104 ? 2.681 -13.485 -6.753 1.00 93.56 104 ASP A CA 1
ATOM 872 C C . ASP A 1 104 ? 3.992 -12.905 -6.187 1.00 93.56 104 ASP A C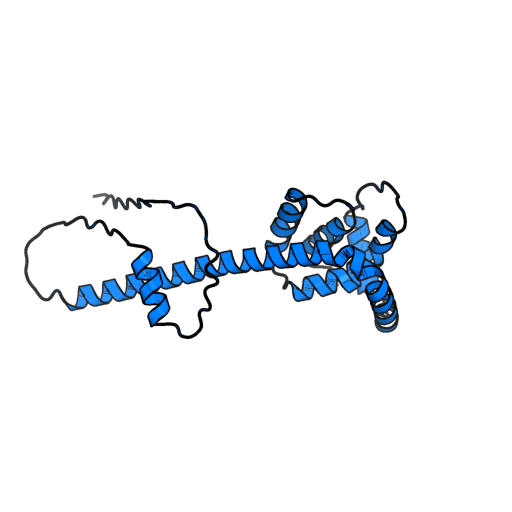 1
ATOM 874 O O . ASP A 1 104 ? 4.387 -13.309 -5.100 1.00 93.56 104 ASP A O 1
ATOM 878 N N . LEU A 1 105 ? 4.609 -11.917 -6.856 1.00 91.31 105 LEU A N 1
ATOM 879 C CA . LEU A 1 105 ? 5.800 -11.208 -6.364 1.00 91.31 105 LEU A CA 1
ATOM 880 C C . LEU A 1 105 ? 5.506 -10.155 -5.287 1.00 91.31 105 LEU A C 1
ATOM 882 O O . LEU A 1 105 ? 6.410 -9.795 -4.555 1.00 91.31 105 LEU A O 1
ATOM 886 N N . VAL A 1 106 ? 4.279 -9.628 -5.229 1.00 92.88 106 VAL A N 1
ATOM 887 C CA . VAL A 1 106 ? 3.879 -8.542 -4.301 1.00 92.88 106 VAL A CA 1
ATOM 888 C C . VAL A 1 106 ? 2.872 -9.032 -3.262 1.00 92.88 106 VAL A C 1
ATOM 890 O O . VAL A 1 106 ? 2.646 -8.415 -2.220 1.00 92.88 106 VAL A O 1
ATOM 893 N N . ARG A 1 107 ? 2.183 -10.136 -3.568 1.00 94.12 107 ARG A N 1
ATOM 894 C CA . ARG A 1 107 ? 1.123 -10.695 -2.737 1.00 94.12 107 ARG A CA 1
ATOM 895 C C . ARG A 1 107 ? 1.603 -11.046 -1.325 1.00 94.12 107 ARG A C 1
ATOM 897 O O . ARG A 1 107 ? 0.861 -10.686 -0.415 1.00 94.12 107 ARG A O 1
ATOM 904 N N . PRO A 1 108 ? 2.747 -11.717 -1.084 1.00 94.56 108 PRO A N 1
ATOM 905 C CA . PRO A 1 108 ? 3.104 -12.104 0.280 1.00 94.56 108 PRO A CA 1
ATOM 906 C C . PRO A 1 108 ? 3.321 -10.888 1.194 1.00 94.56 108 PRO A C 1
ATOM 908 O O . PRO A 1 108 ? 2.764 -10.846 2.293 1.00 94.56 108 PRO A O 1
ATOM 911 N N . GLU A 1 109 ? 4.028 -9.865 0.721 1.00 94.88 109 GLU A N 1
ATOM 912 C CA . GLU A 1 109 ? 4.286 -8.625 1.456 1.00 94.88 109 GLU A CA 1
ATOM 913 C C . GLU A 1 109 ? 2.983 -7.851 1.676 1.00 94.88 109 GLU A C 1
ATOM 915 O O . GLU A 1 109 ? 2.698 -7.374 2.779 1.00 94.88 109 GLU A O 1
ATOM 920 N N . TRP A 1 110 ? 2.138 -7.761 0.645 1.00 96.00 110 TRP A N 1
ATOM 921 C CA . TRP A 1 110 ? 0.866 -7.057 0.756 1.00 96.00 110 TRP A CA 1
ATOM 922 C C . TRP A 1 110 ? -0.127 -7.752 1.697 1.00 96.00 110 TRP A C 1
ATOM 924 O O . TRP A 1 110 ? -0.788 -7.083 2.496 1.00 96.00 110 TRP A O 1
ATOM 934 N N . GLU A 1 111 ? -0.235 -9.082 1.656 1.00 96.31 111 GLU A N 1
ATOM 935 C CA . GLU A 1 111 ? -1.075 -9.838 2.593 1.00 96.31 111 GLU A CA 1
ATOM 936 C C . GLU A 1 111 ? -0.606 -9.653 4.040 1.00 96.31 111 GLU A C 1
ATOM 938 O O . GLU A 1 111 ? -1.434 -9.489 4.942 1.00 96.31 111 GLU A O 1
ATOM 943 N N . GLU A 1 112 ? 0.706 -9.590 4.274 1.00 96.19 112 GLU A N 1
ATOM 944 C CA . GLU A 1 112 ? 1.253 -9.332 5.603 1.00 96.19 112 GLU A CA 1
ATOM 945 C C . GLU A 1 112 ? 0.915 -7.917 6.103 1.00 96.19 112 GLU A C 1
ATOM 947 O O . GLU A 1 112 ? 0.481 -7.744 7.250 1.00 96.19 112 GLU A O 1
ATOM 952 N N . VAL A 1 113 ? 1.008 -6.901 5.237 1.00 96.56 113 VAL A N 1
ATOM 953 C CA . VAL A 1 113 ? 0.558 -5.536 5.557 1.00 96.56 113 VAL A CA 1
ATOM 954 C C . VAL A 1 113 ? -0.938 -5.512 5.876 1.00 96.56 113 VAL A C 1
ATOM 956 O O . VAL A 1 113 ? -1.330 -4.944 6.900 1.00 96.56 113 VAL A O 1
ATOM 959 N N . LYS A 1 114 ? -1.782 -6.164 5.064 1.00 97.19 114 LYS A N 1
ATOM 960 C CA . LYS A 1 114 ? -3.233 -6.253 5.308 1.00 97.19 114 LYS A CA 1
ATOM 961 C C . LYS A 1 114 ? -3.544 -6.920 6.641 1.00 97.19 114 LYS A C 1
ATOM 963 O O . LYS A 1 114 ? -4.364 -6.406 7.404 1.00 97.19 114 LYS A O 1
ATOM 968 N N . ARG A 1 115 ? -2.864 -8.025 6.955 1.00 97.38 115 ARG A N 1
ATOM 969 C CA . ARG A 1 115 ? -3.015 -8.742 8.226 1.00 97.38 115 ARG A CA 1
ATOM 970 C C . ARG A 1 115 ? -2.697 -7.831 9.412 1.00 97.38 115 ARG A C 1
ATOM 972 O O . ARG A 1 115 ? -3.490 -7.744 10.351 1.00 97.38 115 ARG A O 1
ATOM 979 N N . ARG A 1 116 ? -1.574 -7.108 9.367 1.00 96.62 116 ARG A N 1
ATOM 980 C CA . ARG A 1 116 ? -1.164 -6.177 10.434 1.00 96.62 116 ARG A CA 1
ATOM 981 C C . ARG A 1 116 ? -2.093 -4.966 10.552 1.00 96.62 116 ARG A C 1
ATOM 983 O O . ARG A 1 116 ? -2.415 -4.562 11.670 1.00 96.62 116 ARG A O 1
ATOM 990 N N . LEU A 1 117 ? -2.567 -4.415 9.434 1.00 95.81 117 LEU A N 1
ATOM 991 C CA . LEU A 1 117 ? -3.557 -3.332 9.431 1.00 95.81 117 LEU A CA 1
ATOM 992 C C . LEU A 1 117 ? -4.876 -3.779 10.066 1.00 95.81 117 LEU A C 1
ATOM 994 O O . LEU A 1 117 ? -5.395 -3.087 10.942 1.00 95.81 117 LEU A O 1
ATOM 998 N N . ALA A 1 118 ? -5.384 -4.956 9.693 1.00 94.88 118 ALA A N 1
ATOM 999 C CA . ALA A 1 118 ? -6.604 -5.513 10.271 1.00 94.88 118 ALA A CA 1
ATOM 1000 C C . ALA A 1 118 ? -6.478 -5.694 11.793 1.00 94.88 118 ALA A C 1
ATOM 1002 O O . ALA A 1 118 ? -7.363 -5.271 12.538 1.00 94.88 118 ALA A O 1
ATOM 1003 N N . LEU A 1 119 ? -5.350 -6.231 12.273 1.00 94.69 119 LEU A N 1
ATOM 1004 C CA . LEU A 1 119 ? -5.075 -6.352 13.709 1.00 94.69 119 LEU A CA 1
ATOM 1005 C C . LEU A 1 119 ? -5.069 -4.993 14.418 1.00 94.69 119 LEU A C 1
ATOM 1007 O O . LEU A 1 119 ? -5.635 -4.866 15.505 1.00 94.69 119 LEU A O 1
ATOM 1011 N N . ARG A 1 120 ? -4.481 -3.960 13.806 1.00 92.50 120 ARG A N 1
ATOM 1012 C CA . ARG A 1 120 ? -4.450 -2.615 14.392 1.00 92.50 120 ARG A CA 1
ATOM 1013 C C . ARG A 1 120 ? -5.847 -1.994 14.469 1.00 92.50 120 ARG A C 1
ATOM 1015 O O . ARG A 1 120 ? -6.193 -1.417 15.496 1.00 92.50 120 ARG A O 1
ATOM 1022 N N . HIS A 1 121 ? -6.677 -2.166 13.441 1.00 89.56 121 HIS A N 1
ATOM 1023 C CA . HIS A 1 121 ? -8.072 -1.713 13.477 1.00 89.56 121 HIS A CA 1
ATOM 1024 C C . HIS A 1 121 ? -8.901 -2.448 14.540 1.00 89.56 121 HIS A C 1
ATOM 1026 O O . HIS A 1 121 ? -9.722 -1.822 15.213 1.00 89.56 121 HIS A O 1
ATOM 1032 N N . LEU A 1 122 ? -8.654 -3.745 14.756 1.00 89.25 122 LEU A N 1
ATOM 1033 C CA . LEU A 1 122 ? -9.286 -4.507 15.839 1.00 89.25 122 LEU A CA 1
ATOM 1034 C C . LEU A 1 122 ? -8.855 -4.017 17.230 1.00 89.25 122 LEU A C 1
ATOM 1036 O O . LEU A 1 122 ? -9.675 -3.961 18.142 1.00 89.25 122 LEU A O 1
ATOM 1040 N N . GLN A 1 123 ? -7.593 -3.617 17.407 1.00 87.19 123 GLN A N 1
ATOM 1041 C CA . GLN A 1 123 ? -7.114 -3.057 18.677 1.00 87.19 123 GLN A CA 1
ATOM 1042 C C . GLN A 1 123 ? -7.747 -1.698 18.994 1.00 87.19 123 GLN A C 1
ATOM 1044 O O . GLN A 1 123 ? -8.146 -1.463 20.135 1.00 87.19 123 GLN A O 1
ATOM 1049 N N . VAL A 1 124 ? -7.868 -0.824 17.990 1.00 84.94 124 VAL A N 1
ATOM 1050 C CA . VAL A 1 124 ? -8.499 0.497 18.153 1.00 84.94 124 VAL A CA 1
ATOM 1051 C C . VAL A 1 124 ? -9.976 0.334 18.512 1.00 84.94 124 VAL A C 1
ATOM 1053 O O . VAL A 1 124 ? -10.424 0.830 19.542 1.00 84.94 124 VAL A O 1
ATOM 1056 N N . THR A 1 125 ? -10.709 -0.464 17.733 1.00 82.81 125 THR A N 1
ATOM 1057 C CA . THR A 1 125 ? -12.138 -0.709 17.982 1.00 82.81 125 THR A CA 1
ATOM 1058 C C . THR A 1 125 ? -12.390 -1.433 19.307 1.00 82.81 125 THR A C 1
ATOM 1060 O O . THR A 1 125 ? -13.340 -1.104 20.015 1.00 82.81 125 THR A O 1
ATOM 1063 N N . GLY A 1 126 ? -11.524 -2.373 19.698 1.00 80.25 126 GLY A N 1
ATOM 1064 C CA . GLY A 1 126 ? -11.609 -3.055 20.989 1.00 80.25 126 GLY A CA 1
ATOM 1065 C C . GLY A 1 126 ? -11.452 -2.106 22.180 1.00 80.25 126 GLY A C 1
ATOM 1066 O O . GLY A 1 126 ? -12.216 -2.201 23.141 1.00 80.25 126 GLY A O 1
ATOM 1067 N N . SER A 1 127 ? -10.514 -1.156 22.107 1.00 78.94 127 SER A N 1
ATOM 1068 C CA . SER A 1 127 ? -10.318 -0.137 23.149 1.00 78.94 127 SER A CA 1
ATOM 1069 C C . SER A 1 127 ? -11.546 0.764 23.308 1.00 78.94 127 SER A C 1
ATOM 1071 O O . SER A 1 127 ? -11.972 1.051 24.432 1.00 78.94 127 SER A O 1
ATOM 1073 N N . ASP A 1 128 ? -12.156 1.164 22.194 1.00 81.88 128 ASP A N 1
ATOM 1074 C CA . ASP A 1 128 ? -13.342 2.023 22.203 1.00 81.88 128 ASP A CA 1
ATOM 1075 C C . ASP A 1 128 ? -14.563 1.285 22.754 1.00 81.88 128 ASP A C 1
ATOM 1077 O O . ASP A 1 128 ? -15.297 1.826 23.583 1.00 81.88 128 ASP A O 1
ATOM 1081 N N . ILE A 1 129 ? -14.749 0.017 22.373 1.00 81.81 129 ILE A N 1
ATOM 1082 C CA . ILE A 1 129 ? -15.837 -0.819 22.891 1.00 81.81 129 ILE A CA 1
ATOM 1083 C C . ILE A 1 129 ? -15.682 -1.025 24.396 1.00 81.81 129 ILE A C 1
ATOM 1085 O O . ILE A 1 129 ? -16.659 -0.854 25.121 1.00 81.81 129 ILE A O 1
ATOM 1089 N N . ILE A 1 130 ? -14.477 -1.344 24.883 1.00 83.25 130 ILE A N 1
ATOM 1090 C CA . ILE A 1 130 ? -14.220 -1.503 26.323 1.00 83.25 130 ILE A CA 1
ATOM 1091 C C . ILE A 1 130 ? -14.505 -0.192 27.061 1.00 83.25 130 ILE A C 1
ATOM 1093 O O . ILE A 1 130 ? -15.163 -0.206 28.101 1.00 83.25 130 ILE A O 1
ATOM 1097 N N . SER A 1 131 ? -14.079 0.944 26.508 1.00 83.94 131 SER A N 1
ATOM 1098 C CA . SER A 1 131 ? -14.324 2.264 27.098 1.00 83.94 131 SER A CA 1
ATOM 1099 C C . SER A 1 131 ? -15.820 2.587 27.169 1.00 83.94 131 SER A C 1
ATOM 1101 O O . SER A 1 131 ? -16.318 2.999 28.216 1.00 83.94 131 SER A O 1
ATOM 1103 N N . LEU A 1 132 ? -16.571 2.329 26.095 1.00 84.88 132 LEU A N 1
ATOM 1104 C CA . LEU A 1 132 ? -18.025 2.508 26.060 1.00 84.88 132 LEU A CA 1
ATOM 1105 C C . LEU A 1 132 ? -18.748 1.565 27.030 1.00 84.88 132 LEU A C 1
ATOM 1107 O O . LEU A 1 132 ? -19.694 1.984 27.706 1.00 84.88 132 LEU A O 1
ATOM 1111 N N . TRP A 1 133 ? -18.293 0.315 27.139 1.00 87.50 133 TRP A N 1
ATOM 1112 C CA . TRP A 1 133 ? -18.831 -0.653 28.093 1.00 87.50 133 TRP A CA 1
ATOM 1113 C C . TRP A 1 133 ? -18.601 -0.205 29.535 1.00 87.50 133 TRP A C 1
ATOM 1115 O O . TRP A 1 133 ? -19.545 -0.183 30.322 1.00 87.50 133 TRP A O 1
ATOM 1125 N N . LEU A 1 134 ? -17.380 0.223 29.870 1.00 86.06 134 LEU A N 1
ATOM 1126 C CA . LEU A 1 134 ? -17.034 0.729 31.199 1.00 86.06 134 LEU A CA 1
ATOM 1127 C C . LEU A 1 134 ? -17.855 1.970 31.562 1.00 86.06 134 LEU A C 1
ATOM 1129 O O . LEU A 1 134 ? -18.421 2.031 32.653 1.00 86.06 134 LEU A O 1
ATOM 1133 N N . LEU A 1 135 ? -18.001 2.927 30.641 1.00 86.56 135 LEU A N 1
ATOM 1134 C CA . LEU A 1 135 ? -18.822 4.120 30.866 1.00 86.56 135 LEU A CA 1
ATOM 1135 C C . LEU A 1 135 ? -20.299 3.771 31.091 1.00 86.56 135 LEU A C 1
ATOM 1137 O O . LEU A 1 135 ? -20.945 4.318 31.988 1.00 86.56 135 LEU A O 1
ATOM 1141 N N . THR A 1 136 ? -20.838 2.834 30.309 1.00 87.94 136 THR A N 1
ATOM 1142 C CA . THR A 1 136 ? -22.231 2.383 30.444 1.00 87.94 136 THR A CA 1
ATOM 1143 C C . THR A 1 136 ? -22.448 1.635 31.761 1.00 87.94 136 THR A C 1
ATOM 1145 O O . THR A 1 136 ? -23.441 1.873 32.454 1.00 87.94 136 THR A O 1
ATOM 1148 N N . PHE A 1 137 ? -21.498 0.781 32.146 1.00 88.75 137 PHE A N 1
ATOM 1149 C CA . PHE A 1 137 ? -21.518 0.036 33.402 1.00 88.75 137 PHE A CA 1
ATOM 1150 C C . PHE A 1 137 ? -21.497 0.974 34.615 1.00 88.75 137 PHE A C 1
ATOM 1152 O O . PHE A 1 137 ? -22.394 0.901 35.458 1.00 88.75 137 PHE A O 1
ATOM 1159 N N . VAL A 1 138 ? -20.549 1.918 34.662 1.00 88.94 138 VAL A N 1
ATOM 1160 C CA . VAL A 1 138 ? -20.439 2.919 35.739 1.00 88.94 138 VAL A CA 1
ATOM 1161 C C . VAL A 1 138 ? -21.717 3.755 35.846 1.00 88.94 138 VAL A C 1
ATOM 1163 O O . VAL A 1 138 ? -22.239 3.965 36.945 1.00 88.94 138 VAL A O 1
ATOM 1166 N N . ARG A 1 139 ? -22.286 4.182 34.711 1.00 87.75 139 ARG A N 1
ATOM 1167 C CA . ARG A 1 139 ? -23.529 4.967 34.682 1.00 87.75 139 ARG A CA 1
ATOM 1168 C C . ARG A 1 139 ? -24.730 4.190 35.228 1.00 87.75 139 ARG A C 1
ATOM 1170 O O . ARG A 1 139 ? -25.536 4.760 35.966 1.00 87.75 139 ARG A O 1
ATOM 1177 N N . ASN A 1 140 ? -24.866 2.911 34.883 1.00 86.12 140 ASN A N 1
ATOM 1178 C CA . ASN A 1 140 ? -25.956 2.068 35.382 1.00 86.12 140 ASN A CA 1
ATOM 1179 C C . ASN A 1 140 ? -25.800 1.744 36.874 1.00 86.12 140 ASN A C 1
ATOM 1181 O O . ASN A 1 140 ? -26.787 1.792 37.611 1.00 86.12 140 ASN A O 1
ATOM 1185 N N . TYR A 1 141 ? -24.574 1.493 37.340 1.00 84.00 141 TYR A N 1
ATOM 1186 C CA . TYR A 1 141 ? -24.301 1.261 38.760 1.00 84.00 141 TYR A CA 1
ATOM 1187 C C . TYR A 1 141 ? -24.609 2.493 39.620 1.00 84.00 141 TYR A C 1
ATOM 1189 O O . TYR A 1 141 ? -25.287 2.373 40.641 1.00 84.00 141 TYR A O 1
ATOM 1197 N N . SER A 1 142 ? -24.202 3.687 39.175 1.00 84.81 142 SER A N 1
ATOM 1198 C CA . SER A 1 142 ? -24.495 4.948 39.873 1.00 84.81 142 SER A CA 1
ATOM 1199 C C . SER A 1 142 ? -26.003 5.191 40.039 1.00 84.81 142 SER A C 1
ATOM 1201 O O . SER A 1 142 ? -26.461 5.545 41.127 1.00 84.81 142 SER A O 1
ATOM 1203 N N . LYS A 1 143 ? -26.805 4.924 38.997 1.00 79.94 143 LYS A N 1
ATOM 1204 C CA . LYS A 1 143 ? -28.271 5.050 39.072 1.00 79.94 143 LYS A CA 1
ATOM 1205 C C . LYS A 1 143 ? -28.895 4.097 40.090 1.00 79.94 143 LYS A C 1
ATOM 1207 O O . LYS A 1 143 ? -29.798 4.499 40.818 1.00 79.94 143 LYS A O 1
ATOM 1212 N N . ARG A 1 144 ? -28.426 2.845 40.141 1.00 78.75 144 ARG A N 1
ATOM 1213 C CA . ARG A 1 144 ? -28.962 1.833 41.063 1.00 78.75 144 ARG A CA 1
ATOM 1214 C C . ARG A 1 144 ? -28.668 2.179 42.521 1.00 78.75 144 ARG A C 1
ATOM 1216 O O . ARG A 1 144 ? -29.508 1.926 43.377 1.00 78.75 144 ARG A O 1
ATOM 1223 N N . TRP A 1 145 ? -27.517 2.789 42.788 1.00 74.38 145 TRP A N 1
ATOM 1224 C CA . TRP A 1 145 ? -27.143 3.206 44.136 1.00 74.38 145 TRP A CA 1
ATOM 1225 C C . TRP A 1 145 ? -28.010 4.361 44.653 1.00 74.38 145 TRP A C 1
ATOM 1227 O O . TRP A 1 145 ? -28.555 4.286 45.751 1.00 74.38 145 TRP A O 1
ATOM 1237 N N . ASN A 1 146 ? -28.237 5.383 43.823 1.00 70.94 146 ASN A N 1
ATOM 1238 C CA . ASN A 1 146 ? -29.040 6.550 44.206 1.00 70.94 146 ASN A CA 1
ATOM 1239 C C . ASN A 1 146 ? -30.530 6.231 44.427 1.00 70.94 146 ASN A C 1
ATOM 1241 O O . ASN A 1 146 ? -31.221 6.985 45.105 1.00 70.94 146 ASN A O 1
ATOM 1245 N N . ALA A 1 147 ? -31.036 5.120 43.882 1.00 73.56 147 ALA A N 1
ATOM 1246 C CA . ALA A 1 147 ? -32.418 4.689 44.089 1.00 73.56 147 ALA A CA 1
ATOM 1247 C C . ALA A 1 147 ? -32.651 3.982 45.442 1.00 73.56 147 ALA A C 1
ATOM 1249 O O . ALA A 1 147 ? -33.801 3.790 45.828 1.00 73.56 147 ALA A O 1
ATOM 1250 N N . GLY A 1 148 ? -31.588 3.577 46.151 1.00 65.88 148 GLY A N 1
ATOM 1251 C CA . GLY A 1 148 ? -31.688 2.778 47.380 1.00 65.88 148 GLY A CA 1
ATOM 1252 C C . GLY A 1 148 ? -31.532 3.555 48.689 1.00 65.88 148 GLY A C 1
ATOM 1253 O O . GLY A 1 148 ? -31.918 3.053 49.741 1.00 65.88 148 GLY A O 1
ATOM 1254 N N . THR A 1 149 ? -30.988 4.772 48.666 1.00 58.75 149 THR A N 1
ATOM 1255 C CA . THR A 1 149 ? -30.687 5.532 49.890 1.00 58.75 149 THR A CA 1
ATOM 1256 C C . THR A 1 149 ? -31.799 6.519 50.227 1.00 58.75 149 THR A C 1
ATOM 1258 O O . THR A 1 149 ? -31.626 7.735 50.173 1.00 58.75 149 THR A O 1
ATOM 1261 N N . GLY A 1 150 ? -32.962 5.982 50.589 1.00 60.72 150 GLY A N 1
ATOM 1262 C CA . GLY A 1 150 ? -33.945 6.717 51.371 1.00 60.72 150 GLY A CA 1
ATOM 1263 C C . GLY A 1 150 ? -33.507 6.763 52.836 1.00 60.72 150 GLY A C 1
ATOM 1264 O O . GLY A 1 150 ? -33.624 5.770 53.538 1.00 60.72 150 GLY A O 1
ATOM 1265 N N . SER A 1 151 ? -33.034 7.930 53.277 1.00 55.28 151 SER A N 1
ATOM 1266 C CA . SER A 1 151 ? -33.073 8.404 54.669 1.00 55.28 151 SER A CA 1
ATOM 1267 C C . SER A 1 151 ? -32.420 7.533 55.760 1.00 55.28 151 SER A C 1
ATOM 1269 O O . SER A 1 151 ? -33.103 6.796 56.464 1.00 55.28 151 SER A O 1
ATOM 1271 N N . SER A 1 152 ? -31.134 7.764 56.043 1.00 55.75 152 SER A N 1
ATOM 1272 C CA . SER A 1 152 ? -30.674 7.862 57.439 1.00 55.75 152 SER A CA 1
ATOM 1273 C C . SER A 1 152 ? -29.357 8.631 57.525 1.00 55.75 152 SER A C 1
ATOM 1275 O O . SER A 1 152 ? -28.364 8.276 56.897 1.00 55.75 152 SER A O 1
ATOM 1277 N N . SER A 1 153 ? -29.391 9.710 58.299 1.00 55.47 153 SER A N 1
ATOM 1278 C CA . SER A 1 153 ? -28.295 10.629 58.593 1.00 55.47 153 SER A CA 1
ATOM 1279 C C . SER A 1 153 ? -27.235 9.973 59.487 1.00 55.47 153 SER A C 1
ATOM 1281 O O . SER A 1 153 ? -27.515 9.706 60.653 1.00 55.47 153 SER A O 1
ATOM 1283 N N . SER A 1 154 ? -26.027 9.740 58.967 1.00 54.97 154 SER A N 1
ATOM 1284 C CA . SER A 1 154 ? -24.774 9.828 59.736 1.00 54.97 154 SER A CA 1
ATOM 1285 C C . SER A 1 154 ? -23.555 9.829 58.802 1.00 54.97 154 SER A C 1
ATOM 1287 O O . SER A 1 154 ? -23.423 9.012 57.892 1.00 54.97 154 SER A O 1
ATOM 1289 N N . GLU A 1 155 ? -22.676 10.812 58.995 1.00 51.34 155 GLU A N 1
ATOM 1290 C CA . GLU A 1 155 ? -21.484 11.072 58.188 1.00 51.34 155 GLU A CA 1
ATOM 1291 C C . GLU A 1 155 ? -20.413 9.986 58.377 1.00 51.34 155 GLU A C 1
ATOM 1293 O O . GLU A 1 155 ? -19.742 9.938 59.402 1.00 51.34 155 GLU A O 1
ATOM 1298 N N . HIS A 1 156 ? -20.170 9.161 57.358 1.00 50.75 156 HIS A N 1
ATOM 1299 C CA . HIS A 1 156 ? -18.919 8.409 57.239 1.00 50.75 156 HIS A CA 1
ATOM 1300 C C . HIS A 1 156 ? -18.419 8.456 55.792 1.00 50.75 156 HIS A C 1
ATOM 1302 O O . HIS A 1 156 ? -19.046 7.938 54.871 1.00 50.75 156 HIS A O 1
ATOM 1308 N N . LYS A 1 157 ? -17.268 9.107 55.584 1.00 47.16 157 LYS A N 1
ATOM 1309 C CA . LYS A 1 157 ? -16.548 9.110 54.305 1.00 47.16 157 LYS A CA 1
ATOM 1310 C C . LYS A 1 157 ? -15.795 7.786 54.170 1.00 47.16 157 LYS A C 1
ATOM 1312 O O . LYS A 1 157 ? -14.738 7.617 54.771 1.00 47.16 157 LYS A O 1
ATOM 1317 N N . SER A 1 158 ? -16.332 6.846 53.402 1.00 49.72 158 SER A N 1
ATOM 1318 C CA . SER A 1 158 ? -15.645 5.591 53.077 1.00 49.72 158 SER A CA 1
ATOM 1319 C C . SER A 1 158 ? -14.940 5.709 51.725 1.00 49.72 158 SER A C 1
ATOM 1321 O O . SER A 1 158 ? -15.589 5.894 50.697 1.00 49.72 158 SER A O 1
ATOM 1323 N N . CYS A 1 159 ? -13.611 5.580 51.722 1.00 46.66 159 CYS A N 1
ATOM 1324 C CA . CYS A 1 159 ? -12.839 5.315 50.508 1.00 46.66 159 CYS A CA 1
ATOM 1325 C C . CYS A 1 159 ? -13.088 3.867 50.077 1.00 46.66 159 CYS A C 1
ATOM 1327 O O . CYS A 1 159 ? -12.776 2.941 50.825 1.00 46.66 159 CYS A O 1
ATOM 1329 N N . PHE A 1 160 ? -13.632 3.666 48.877 1.00 50.81 160 PHE A N 1
ATOM 1330 C CA . PHE A 1 160 ? -13.809 2.334 48.305 1.00 50.81 160 PHE A CA 1
ATOM 1331 C C . PHE A 1 160 ? -12.736 2.061 47.257 1.00 50.81 160 PHE A C 1
ATOM 1333 O O . PHE A 1 160 ? -12.633 2.758 46.250 1.00 50.81 160 PHE A O 1
ATOM 1340 N N . VAL A 1 161 ? -11.955 1.010 47.500 1.00 50.59 161 VAL A N 1
ATOM 1341 C CA . VAL A 1 161 ? -11.027 0.435 46.528 1.00 50.59 161 VAL A CA 1
ATOM 1342 C C . VAL A 1 161 ? -11.768 -0.677 45.794 1.00 50.59 161 VAL A C 1
ATOM 1344 O O . VAL A 1 161 ? -12.120 -1.692 46.392 1.00 50.59 161 VAL A O 1
ATOM 1347 N N . PHE A 1 162 ? -12.012 -0.496 44.498 1.00 51.28 162 PHE A N 1
ATOM 1348 C CA . PHE A 1 162 ? -12.557 -1.556 43.655 1.00 51.28 162 PHE A CA 1
ATOM 1349 C C . PHE A 1 162 ? -11.411 -2.424 43.135 1.00 51.28 162 PHE A C 1
ATOM 1351 O O . PHE A 1 162 ? -10.603 -1.987 42.320 1.00 51.28 162 PHE A O 1
ATOM 1358 N N . SER A 1 163 ? -11.339 -3.667 43.609 1.00 48.69 163 SER A N 1
ATOM 1359 C CA . SER A 1 163 ? -10.502 -4.699 42.999 1.00 48.69 163 SER A CA 1
ATOM 1360 C C . SER A 1 163 ? -11.339 -5.426 41.954 1.00 48.69 163 SER A C 1
ATOM 1362 O O . SER A 1 163 ? -12.281 -6.130 42.309 1.00 48.69 163 SER A O 1
ATOM 1364 N N . PHE A 1 164 ? -11.018 -5.249 40.674 1.00 54.34 164 PHE A N 1
ATOM 1365 C CA . PHE A 1 164 ? -11.671 -5.986 39.595 1.00 54.34 164 PHE A CA 1
ATOM 1366 C C . PHE A 1 164 ? -10.902 -7.278 39.315 1.00 54.34 164 PHE A C 1
ATOM 1368 O O . PHE A 1 164 ? -9.712 -7.240 39.002 1.00 54.34 164 PHE A O 1
ATOM 1375 N N . ASP A 1 165 ? -11.582 -8.417 39.417 1.00 61.22 165 ASP A N 1
ATOM 1376 C CA . ASP A 1 165 ? -11.070 -9.689 38.918 1.00 61.22 165 ASP A CA 1
ATOM 1377 C C . ASP A 1 165 ? -11.417 -9.791 37.427 1.00 61.22 165 ASP A C 1
ATOM 1379 O O . ASP A 1 165 ? -12.578 -9.965 37.046 1.00 61.22 165 ASP A O 1
ATOM 1383 N N . SER A 1 166 ? -10.407 -9.656 36.566 1.00 53.62 166 SER A N 1
ATOM 1384 C CA . SER A 1 166 ? -10.565 -9.712 35.108 1.00 53.62 166 SER A CA 1
ATOM 1385 C C . SER A 1 166 ? -11.218 -11.013 34.630 1.00 53.62 166 SER A C 1
ATOM 1387 O O . SER A 1 166 ? -11.847 -11.033 33.570 1.00 53.62 166 SER A O 1
ATOM 1389 N N . SER A 1 167 ? -11.146 -12.087 35.421 1.00 56.47 167 SER A N 1
ATOM 1390 C CA . SER A 1 167 ? -11.762 -13.367 35.085 1.00 56.47 167 SER A CA 1
ATOM 1391 C C . SER A 1 167 ? -13.293 -13.377 35.232 1.00 56.47 167 SER A C 1
ATOM 1393 O O . SER A 1 167 ? -13.959 -14.106 34.492 1.00 56.47 167 SER A O 1
ATOM 1395 N N . GLN A 1 168 ? -13.881 -12.532 36.091 1.00 59.88 168 GLN A N 1
ATOM 1396 C CA . GLN A 1 168 ? -15.343 -12.383 36.179 1.00 59.88 168 GLN A CA 1
ATOM 1397 C C . GLN A 1 168 ? -15.923 -11.638 34.974 1.00 59.88 168 GLN A C 1
ATOM 1399 O O . GLN A 1 168 ? -16.957 -12.041 34.447 1.00 59.88 168 GLN A O 1
ATOM 1404 N N . VAL A 1 169 ? -15.218 -10.617 34.483 1.00 57.59 169 VAL A N 1
ATOM 1405 C CA . VAL A 1 169 ? -15.633 -9.823 33.311 1.00 57.59 169 VAL A CA 1
ATOM 1406 C C . VAL A 1 169 ? -15.726 -10.690 32.064 1.00 57.59 169 VAL A C 1
ATOM 1408 O O . VAL A 1 169 ? -16.691 -10.613 31.309 1.00 57.59 169 VAL A O 1
ATOM 1411 N N . ILE A 1 170 ? -14.735 -11.565 31.876 1.00 59.03 170 ILE A N 1
ATOM 1412 C CA . ILE A 1 170 ? -14.695 -12.499 30.750 1.00 59.03 170 ILE A CA 1
ATOM 1413 C C . ILE A 1 170 ? -15.841 -13.515 30.856 1.00 59.03 170 ILE A C 1
ATOM 1415 O O . ILE A 1 170 ? -16.457 -13.852 29.845 1.00 59.03 170 ILE A O 1
ATOM 1419 N N . ARG A 1 171 ? -16.174 -13.975 32.072 1.00 60.19 171 ARG A N 1
ATOM 1420 C CA . ARG A 1 171 ? -17.299 -14.897 32.290 1.00 60.19 171 ARG A CA 1
ATOM 1421 C C . ARG A 1 171 ? -18.646 -14.239 32.013 1.00 60.19 171 ARG A C 1
ATOM 1423 O O . ARG A 1 171 ? -19.437 -14.838 31.300 1.00 60.19 171 ARG A O 1
ATOM 1430 N N . GLU A 1 172 ? -18.903 -13.028 32.505 1.00 58.72 172 GLU A N 1
ATOM 1431 C CA . GLU A 1 172 ? -20.185 -12.343 32.274 1.00 58.72 172 GLU A CA 1
ATOM 1432 C C . GLU A 1 172 ? -20.389 -11.927 30.810 1.00 58.72 172 GLU A C 1
ATOM 1434 O O . GLU A 1 172 ? -21.498 -12.063 30.283 1.00 58.72 172 GLU A O 1
ATOM 1439 N N . ALA A 1 173 ? -19.320 -11.507 30.124 1.00 52.62 173 ALA A N 1
ATOM 1440 C CA . ALA A 1 173 ? -19.356 -11.216 28.691 1.00 52.62 173 ALA A CA 1
ATOM 1441 C C . ALA A 1 173 ? -19.698 -12.466 27.854 1.00 52.62 173 ALA A C 1
ATOM 1443 O O . ALA A 1 173 ? -20.453 -12.371 26.883 1.00 52.62 173 ALA A O 1
ATOM 1444 N N . ALA A 1 174 ? -19.210 -13.645 28.261 1.00 51.84 174 ALA A N 1
ATOM 1445 C CA . ALA A 1 174 ? -19.530 -14.917 27.614 1.00 51.84 174 ALA A CA 1
ATOM 1446 C C . ALA A 1 174 ? -20.990 -15.357 27.836 1.00 51.84 174 ALA A C 1
ATOM 1448 O O . ALA A 1 174 ? -21.565 -16.027 26.978 1.00 51.84 174 ALA A O 1
ATOM 1449 N N . THR A 1 175 ? -21.621 -14.963 28.947 1.00 54.94 175 THR A N 1
ATOM 1450 C CA . THR A 1 175 ? -23.018 -15.330 29.235 1.00 54.94 175 THR A CA 1
ATOM 1451 C C . THR A 1 175 ? -24.034 -14.454 28.500 1.00 54.94 175 THR A C 1
ATOM 1453 O O . THR A 1 175 ? -25.143 -14.914 28.240 1.00 54.94 175 THR A O 1
ATOM 1456 N N . HIS A 1 176 ? -23.685 -13.204 28.164 1.00 46.25 176 HIS A N 1
ATOM 1457 C CA . HIS A 1 176 ? -24.627 -12.238 27.572 1.00 46.25 176 HIS A CA 1
ATOM 1458 C C . HIS A 1 176 ? -24.484 -12.031 26.058 1.00 46.25 176 HIS A C 1
ATOM 1460 O O . HIS A 1 176 ? -25.375 -11.438 25.453 1.00 46.25 176 HIS A O 1
ATOM 1466 N N . SER A 1 177 ? -23.431 -12.550 25.417 1.00 39.31 177 SER A N 1
ATOM 1467 C CA . SER A 1 177 ? -23.228 -12.394 23.973 1.00 39.31 177 SER A CA 1
ATOM 1468 C C . SER A 1 177 ? -23.090 -13.751 23.280 1.00 39.31 177 SER A C 1
ATOM 1470 O O . SER A 1 177 ? -22.002 -14.312 23.149 1.00 39.31 177 SER A O 1
ATOM 1472 N N . ARG A 1 178 ? -24.217 -14.299 22.803 1.00 41.09 178 ARG A N 1
ATOM 1473 C CA . ARG A 1 178 ? -24.175 -15.323 21.751 1.00 41.09 178 ARG A CA 1
ATOM 1474 C C . ARG A 1 178 ? -23.553 -14.647 20.528 1.00 41.09 178 ARG A C 1
ATOM 1476 O O . ARG A 1 178 ? -24.137 -13.700 20.010 1.00 41.09 178 ARG A O 1
ATOM 1483 N N . THR A 1 179 ? -22.416 -15.162 20.062 1.00 37.59 179 THR A N 1
ATOM 1484 C CA . THR A 1 179 ? -21.617 -14.694 18.905 1.00 37.59 179 THR A CA 1
ATOM 1485 C C . THR A 1 179 ? -20.503 -13.676 19.202 1.00 37.59 179 THR A C 1
ATOM 1487 O O . THR A 1 179 ? -20.299 -12.725 18.458 1.00 37.59 179 THR A O 1
ATOM 1490 N N . LEU A 1 180 ? -19.699 -13.908 20.241 1.00 32.81 180 LEU A N 1
ATOM 1491 C CA . LEU A 1 180 ? -18.302 -13.454 20.253 1.00 32.81 180 LEU A CA 1
ATOM 1492 C C . LEU A 1 180 ? -17.413 -14.697 20.224 1.00 32.81 180 LEU A C 1
ATOM 1494 O O . LEU A 1 180 ? -17.137 -15.311 21.252 1.00 32.81 180 LEU A O 1
ATOM 1498 N N . THR A 1 181 ? -17.012 -15.117 19.023 1.00 35.25 181 THR A N 1
ATOM 1499 C CA . THR A 1 181 ? -16.005 -16.167 18.840 1.00 35.25 181 THR A CA 1
ATOM 1500 C C . THR A 1 181 ? -14.661 -15.590 19.271 1.00 35.25 181 THR A C 1
ATOM 1502 O O . THR A 1 181 ? -13.919 -15.025 18.472 1.00 35.25 181 THR A O 1
ATOM 1505 N N . VAL A 1 182 ? -14.377 -15.659 20.569 1.00 36.56 182 VAL A N 1
ATOM 1506 C CA . VAL A 1 182 ? -13.083 -15.273 21.124 1.00 36.56 182 VAL A CA 1
ATOM 1507 C C . VAL A 1 182 ? -12.082 -16.356 20.726 1.00 36.56 182 VAL A C 1
ATOM 1509 O O . VAL A 1 182 ? -12.057 -17.440 21.307 1.00 36.56 182 VAL A O 1
ATOM 1512 N N . LEU A 1 183 ? -11.253 -16.065 19.722 1.00 33.41 183 LEU A N 1
ATOM 1513 C CA . LEU A 1 183 ? -9.979 -16.751 19.532 1.00 33.41 183 LEU A CA 1
ATOM 1514 C C . LEU A 1 183 ? -9.095 -16.409 20.737 1.00 33.41 183 LEU A C 1
ATOM 1516 O O . LEU A 1 183 ? -8.406 -15.393 20.761 1.00 33.41 183 LEU A O 1
ATOM 1520 N N . VAL A 1 184 ? -9.173 -17.240 21.776 1.00 37.38 184 VAL A N 1
ATOM 1521 C CA . VAL A 1 184 ? -8.225 -17.221 22.891 1.00 37.38 184 VAL A CA 1
ATOM 1522 C C . VAL A 1 184 ? -6.947 -17.893 22.399 1.00 37.38 184 VAL A C 1
ATOM 1524 O O . VAL A 1 184 ? -6.791 -19.112 22.473 1.00 37.38 184 VAL A O 1
ATOM 1527 N N . GLU A 1 185 ? -6.035 -17.090 21.866 1.00 34.53 185 GLU A N 1
ATOM 1528 C CA . GLU A 1 185 ? -4.644 -17.485 21.693 1.00 34.53 185 GLU A CA 1
ATOM 1529 C C . GLU A 1 185 ? -4.034 -17.690 23.090 1.00 34.53 185 GLU A C 1
ATOM 1531 O O . GLU A 1 185 ? -4.066 -16.799 23.945 1.00 34.53 185 GLU A O 1
ATOM 1536 N N . LYS A 1 186 ? -3.547 -18.906 23.367 1.00 31.05 186 LYS A N 1
ATOM 1537 C CA . LYS A 1 186 ? -2.883 -19.255 24.630 1.00 31.05 186 LYS A CA 1
ATOM 1538 C C . LYS A 1 186 ? -1.577 -18.461 24.754 1.00 31.05 186 LYS A C 1
ATOM 1540 O O . LYS A 1 186 ? -0.528 -18.917 24.318 1.00 31.05 186 LYS A O 1
ATOM 1545 N N . SER A 1 187 ? -1.634 -17.297 25.393 1.00 34.88 187 SER A N 1
ATOM 1546 C CA . SER A 1 187 ? -0.444 -16.614 25.907 1.00 34.88 187 SER A CA 1
ATOM 1547 C C . SER A 1 187 ? 0.128 -17.399 27.094 1.00 34.88 187 SER A C 1
ATOM 1549 O O . SER A 1 187 ? -0.566 -17.652 28.080 1.00 34.88 187 SER A O 1
ATOM 1551 N N . GLN A 1 188 ? 1.397 -17.797 26.990 1.00 37.12 188 GLN A N 1
ATOM 1552 C CA . GLN A 1 188 ? 2.122 -18.626 27.959 1.00 37.12 188 GLN A CA 1
ATOM 1553 C C . GLN A 1 188 ? 2.847 -17.806 29.049 1.00 37.12 188 GLN A C 1
ATOM 1555 O O . GLN A 1 188 ? 3.832 -18.282 29.598 1.00 37.12 188 GLN A O 1
ATOM 1560 N N . TYR A 1 189 ? 2.388 -16.597 29.403 1.00 39.66 189 TYR A N 1
ATOM 1561 C CA . TYR A 1 189 ? 2.929 -15.840 30.550 1.00 39.66 189 TYR A CA 1
ATOM 1562 C C . TYR A 1 189 ? 1.867 -14.956 31.234 1.00 39.66 189 TYR A C 1
ATOM 1564 O O . TYR A 1 189 ? 1.035 -14.363 30.542 1.00 39.66 189 TYR A O 1
ATOM 1572 N N . PRO A 1 190 ? 1.875 -14.821 32.579 1.00 44.50 190 PRO A N 1
ATOM 1573 C CA . PRO A 1 190 ? 0.901 -14.000 33.293 1.00 44.50 190 PRO A CA 1
ATOM 1574 C C . PRO A 1 190 ? 1.348 -12.530 33.356 1.00 44.50 190 PRO A C 1
ATOM 1576 O O . PRO A 1 190 ? 2.549 -12.248 33.341 1.00 44.50 190 PRO A O 1
ATOM 1579 N N . PRO A 1 191 ? 0.411 -11.586 33.568 1.00 58.47 191 PRO A N 1
ATOM 1580 C CA . PRO A 1 191 ? 0.763 -10.425 34.376 1.00 58.47 191 PRO A CA 1
ATOM 1581 C C . PRO A 1 191 ? -0.310 -10.067 35.411 1.00 58.47 191 PRO A C 1
ATOM 1583 O O . PRO A 1 191 ? -1.490 -9.913 35.103 1.00 58.47 191 PRO A O 1
ATOM 1586 N N . LEU A 1 192 ? 0.131 -9.811 36.643 1.00 34.81 192 LEU A N 1
ATOM 1587 C CA . LEU A 1 192 ? -0.581 -8.924 37.558 1.00 34.81 192 LEU A CA 1
ATOM 1588 C C . LEU A 1 192 ? -0.208 -7.484 37.185 1.00 34.81 192 LEU A C 1
ATOM 1590 O O . LEU A 1 192 ? 0.880 -7.017 37.515 1.00 34.81 192 LEU A O 1
ATOM 1594 N N . ARG A 1 193 ? -1.106 -6.767 36.505 1.00 37.81 193 ARG A N 1
ATOM 1595 C CA . ARG A 1 193 ? -1.065 -5.299 36.436 1.00 37.81 193 ARG A CA 1
ATOM 1596 C C . ARG A 1 193 ? -2.141 -4.748 37.368 1.00 37.81 193 ARG A C 1
ATOM 1598 O O . ARG A 1 193 ? -3.322 -4.808 37.047 1.00 37.81 193 ARG A O 1
ATOM 1605 N N . ARG A 1 194 ? -1.736 -4.210 38.525 1.00 32.41 194 ARG A N 1
ATOM 1606 C CA . ARG A 1 194 ? -2.584 -3.305 39.315 1.00 32.41 194 ARG A CA 1
ATOM 1607 C C . ARG A 1 194 ? -2.504 -1.926 38.672 1.00 32.41 194 ARG A C 1
ATOM 1609 O O . ARG A 1 194 ? -1.433 -1.330 38.649 1.00 32.41 194 ARG A O 1
ATOM 1616 N N . ILE A 1 195 ? -3.618 -1.440 38.142 1.00 32.34 195 ILE A N 1
ATOM 1617 C CA . ILE A 1 195 ? -3.760 -0.043 37.735 1.00 32.34 195 ILE A CA 1
ATOM 1618 C C . ILE A 1 195 ? -4.268 0.705 38.970 1.00 32.34 195 ILE A C 1
ATOM 1620 O O . ILE A 1 195 ? -5.383 0.458 39.421 1.00 32.34 195 ILE A O 1
ATOM 1624 N N . PHE A 1 196 ? -3.433 1.565 39.553 1.00 28.48 196 PHE A N 1
ATOM 1625 C CA . PHE A 1 196 ? -3.869 2.534 40.558 1.00 28.48 196 PHE A CA 1
ATOM 1626 C C . PHE A 1 196 ? -4.333 3.792 39.823 1.00 28.48 196 PHE A C 1
ATOM 1628 O O . PHE A 1 196 ? -3.529 4.464 39.181 1.00 28.48 196 PHE A O 1
ATOM 1635 N N . CYS A 1 197 ? -5.622 4.104 39.909 1.00 29.84 197 CYS A N 1
ATOM 1636 C CA . CYS A 1 197 ? -6.135 5.430 39.588 1.00 29.84 197 CYS A CA 1
ATOM 1637 C C . CYS A 1 197 ? -6.423 6.127 40.917 1.00 29.84 197 CYS A C 1
ATOM 1639 O O . CYS A 1 197 ? -7.406 5.801 41.578 1.00 29.84 197 CYS A O 1
ATOM 1641 N N . ASP A 1 198 ? -5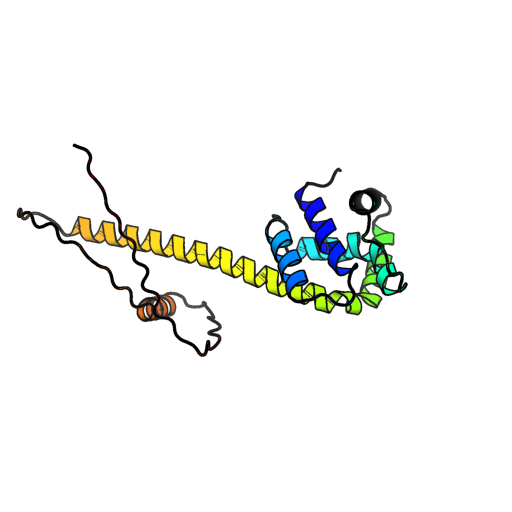.538 7.033 41.324 1.00 27.36 198 ASP A N 1
ATOM 1642 C CA . ASP A 1 198 ? -5.782 7.932 42.448 1.00 27.36 198 ASP A CA 1
ATOM 1643 C C . ASP A 1 198 ? -6.554 9.150 41.919 1.00 27.36 198 ASP A C 1
ATOM 1645 O O . ASP A 1 198 ? -6.103 9.830 40.995 1.00 27.36 198 ASP A O 1
ATOM 1649 N N . TRP A 1 199 ? -7.762 9.373 42.432 1.00 34.12 199 TRP A N 1
ATOM 1650 C CA . TRP A 1 199 ? -8.610 10.514 42.081 1.00 34.12 199 TRP A CA 1
ATOM 1651 C C . TRP A 1 199 ? -8.708 11.399 43.324 1.00 34.12 199 TRP A C 1
ATOM 1653 O O . TRP A 1 199 ? -9.657 11.307 44.103 1.00 34.12 199 TRP A O 1
ATOM 1663 N N . SER A 1 200 ? -7.687 12.231 43.541 1.00 30.20 200 SER A N 1
ATOM 1664 C CA . SER A 1 200 ? -7.703 13.232 44.607 1.00 30.20 200 SER A CA 1
ATOM 1665 C C . SER A 1 200 ? -8.444 14.475 44.115 1.00 30.20 200 SER A C 1
ATOM 1667 O O . SER A 1 200 ? -7.966 15.215 43.257 1.00 30.20 200 SER A O 1
ATOM 1669 N N . LEU A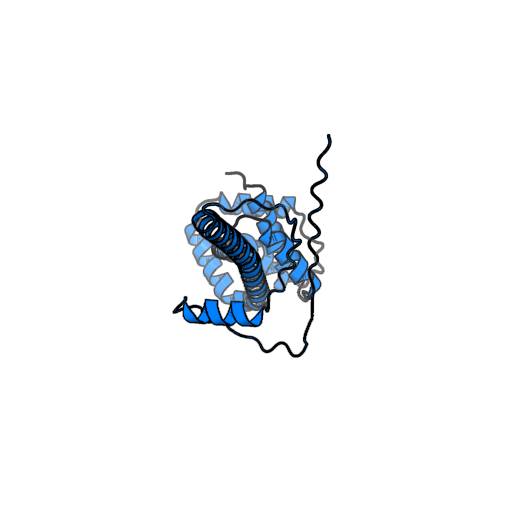 1 201 ? -9.658 14.668 44.624 1.00 36.22 201 LEU A N 1
ATOM 1670 C CA . LEU A 1 201 ? -10.486 15.843 44.371 1.00 36.22 201 LEU A CA 1
ATOM 1671 C C . LEU A 1 201 ? -10.207 16.853 45.492 1.00 36.22 201 LEU A C 1
ATOM 1673 O O . LEU A 1 201 ? -10.890 16.866 46.519 1.00 36.22 201 LEU A O 1
ATOM 1677 N N . GLU A 1 202 ? -9.167 17.672 45.320 1.00 36.09 202 GLU A N 1
ATOM 1678 C CA . GLU A 1 202 ? -8.910 18.816 46.196 1.00 36.09 202 GLU A CA 1
ATOM 1679 C C . GLU A 1 202 ? -10.036 19.844 46.026 1.00 36.09 202 GLU A C 1
ATOM 1681 O O . GLU A 1 202 ? -10.160 20.529 45.010 1.00 36.09 202 GLU A O 1
ATOM 1686 N N . ARG A 1 203 ? -10.901 19.935 47.042 1.00 38.66 203 ARG A N 1
ATOM 1687 C CA . ARG A 1 203 ? -11.789 21.083 47.233 1.00 38.66 203 ARG A CA 1
ATOM 1688 C C . ARG A 1 203 ? -10.943 22.263 47.691 1.00 38.66 203 ARG A C 1
ATOM 1690 O O . ARG A 1 203 ? -10.517 22.295 48.842 1.00 38.66 203 ARG A O 1
ATOM 1697 N N . LEU A 1 204 ? -10.763 23.230 46.800 1.00 38.28 204 LEU A N 1
ATOM 1698 C CA . LEU A 1 204 ? -10.441 24.601 47.172 1.00 38.28 204 LEU A CA 1
ATOM 1699 C C . LEU A 1 204 ? -11.639 25.189 47.932 1.00 38.28 204 LEU A C 1
ATOM 1701 O O . LEU A 1 204 ? -12.771 25.149 47.443 1.00 38.28 204 LEU A O 1
ATOM 1705 N N . SER A 1 205 ? -11.367 25.646 49.152 1.00 55.94 205 SER A N 1
ATOM 1706 C CA . SER A 1 205 ? -12.230 26.502 49.971 1.00 55.94 205 SER A CA 1
ATOM 1707 C C . SER A 1 205 ? -12.314 27.911 49.406 1.00 55.94 205 SER A C 1
ATOM 1709 O O . SER A 1 205 ? -11.239 28.398 48.984 1.00 55.94 205 SER A O 1
#